Protein AF-A0A2W5ZQW6-F1 (afdb_monomer_lite)

Secondary structure (DSSP, 8-state):
-----------TT---GGGSPPTT--S-TT-SPPPPPPSS-S-STT-S---HHHHHHHHHHHHHH-EEEEEETTEEEEEEHHHHHHHHHHHHHHTT-HHHHHHHHHHHHHHHHHHHHHHHHHHHHHHHHHHHHHHHHHHHHHHT---PPPSS-GGGEEE-TTT--EEESS-SSHHHHHHHHHHHHTHHHHHHHHHHHHHHHHH-TT-HHHHHHHHHHHHHHHHHHHHHHHHHHHHHHHHHHHHHT--

pLDDT: mean 80.7, std 14.3, range [36.09, 97.0]

Foldseek 3Di:
DDDDDDDDDDDPPPHPPVPDDDVPDDPDPVPDPDDDDPPDDCDDPNDHDPDPVNVVVVVVVVQQQDWDWDDDPPDIDTGGPVVVVLVVLVVCVVVPPPVSVVVNVVVVVVVVVVVVVVLVVVLVVLVVVLVVLVVVVLVCLVVVDDDDQDAVHNVQWDADPVPSHTDGNAGNDPVRVVVLVVCVVCVVVLVVVLVVLVVVCVVVVPDPVSVVSNVVSVVSNVVNVVVVVVVVVVVVVSVVVVVVVVD

Sequence (247 aa):
MSDKDNAAGCNYRNPPAQHRFRKGVSGNPKGRPRKQHALVSTKVGGKPGIGFEDRIKTLAIEEAYRLITVREGERTERIPVIQAILRKVAVAAANGNVRAQQNYLNLVTGAEAARRETTMEMLNAAVQYKERWHCVLAERARTGATGPEPVPHPDDVIIDDITGEVRFAGPIMEEQRQAQDWMRANWLDHVQSLNKVNSMLQSDPDNPELLEWKETLTKMLEWLREDSLKRMIRDARLGVKNKSSQN

Structure (mmCIF, N/CA/C/O backbone):
data_AF-A0A2W5ZQW6-F1
#
_entry.id   AF-A0A2W5ZQW6-F1
#
loop_
_atom_site.group_PDB
_atom_site.id
_atom_site.type_symbol
_atom_site.label_atom_id
_atom_site.label_alt_id
_atom_site.label_comp_id
_atom_site.label_asym_id
_atom_site.label_entity_id
_atom_site.label_seq_id
_atom_site.pdbx_PDB_ins_code
_atom_site.Cartn_x
_atom_site.Cartn_y
_atom_site.Cartn_z
_atom_site.occupancy
_atom_site.B_iso_or_equiv
_atom_site.auth_seq_id
_atom_site.auth_comp_id
_atom_site.auth_asym_id
_atom_site.auth_atom_id
_atom_site.pdbx_PDB_model_num
ATOM 1 N N . MET A 1 1 ? -43.607 93.065 39.227 1.00 36.09 1 MET A N 1
ATOM 2 C CA . MET A 1 1 ? -43.411 93.828 37.978 1.00 36.09 1 MET A CA 1
ATOM 3 C C . MET A 1 1 ? -42.759 92.901 36.969 1.00 36.09 1 MET A C 1
ATOM 5 O O . MET A 1 1 ? -41.652 92.465 37.244 1.00 36.09 1 MET A O 1
ATOM 9 N N . SER A 1 2 ? -43.509 92.578 35.905 1.00 37.34 2 SER A N 1
ATOM 10 C CA . SER A 1 2 ? -43.100 92.094 34.565 1.00 37.34 2 SER A CA 1
ATOM 11 C C . SER A 1 2 ? -42.032 90.987 34.478 1.00 37.34 2 SER A C 1
ATOM 13 O O . SER A 1 2 ? -40.870 91.218 34.786 1.00 37.34 2 SER A O 1
ATOM 15 N N . ASP A 1 3 ? -42.393 89.754 34.120 1.00 39.62 3 ASP A N 1
ATOM 16 C CA . ASP A 1 3 ? -42.625 89.276 32.736 1.00 39.62 3 ASP A CA 1
ATOM 17 C C . ASP A 1 3 ? -41.361 89.279 31.851 1.00 39.62 3 ASP A C 1
ATOM 19 O O . ASP A 1 3 ? -40.960 90.327 31.346 1.00 39.62 3 ASP A O 1
ATOM 23 N N . LYS A 1 4 ? -40.786 88.087 31.610 1.00 42.50 4 LYS A N 1
ATOM 24 C CA . LYS A 1 4 ? -40.759 87.382 30.301 1.00 42.50 4 LYS A CA 1
ATOM 25 C C . LYS A 1 4 ? -39.619 86.361 30.209 1.00 42.50 4 LYS A C 1
ATOM 27 O O . LYS A 1 4 ? -38.445 86.707 30.147 1.00 42.50 4 LYS A O 1
ATOM 32 N N . ASP A 1 5 ? -40.018 85.095 30.169 1.00 42.00 5 ASP A N 1
ATOM 33 C CA . ASP A 1 5 ? -39.775 84.158 29.070 1.00 42.00 5 ASP A CA 1
ATOM 34 C C . ASP A 1 5 ? -38.468 84.285 28.269 1.00 42.00 5 ASP A C 1
ATOM 36 O O . ASP A 1 5 ? -38.285 85.210 27.479 1.00 42.00 5 ASP A O 1
ATOM 40 N N . ASN A 1 6 ? -37.679 83.207 28.272 1.00 40.59 6 ASN A N 1
ATOM 41 C CA . ASN A 1 6 ? -37.625 82.417 27.041 1.00 40.59 6 ASN A CA 1
ATOM 42 C C . ASN A 1 6 ? -37.181 80.972 27.299 1.00 40.59 6 ASN A C 1
ATOM 44 O O . ASN A 1 6 ? -36.004 80.669 27.503 1.00 40.59 6 ASN A O 1
ATOM 48 N N . ALA A 1 7 ? -38.159 80.071 27.252 1.00 50.84 7 ALA A N 1
ATOM 49 C CA . ALA A 1 7 ? -37.942 78.655 27.030 1.00 50.84 7 ALA A CA 1
ATOM 50 C C . ALA A 1 7 ? -37.564 78.444 25.555 1.00 50.84 7 ALA A C 1
ATOM 52 O O . ALA A 1 7 ? -38.349 78.744 24.660 1.00 50.84 7 ALA A O 1
ATOM 53 N N . ALA A 1 8 ? -36.379 77.892 25.298 1.00 50.91 8 ALA A N 1
ATOM 54 C CA . ALA A 1 8 ? -36.004 77.384 23.983 1.00 50.91 8 ALA A CA 1
ATOM 55 C C . ALA A 1 8 ? -35.731 75.881 24.100 1.00 50.91 8 ALA A C 1
ATOM 57 O O . ALA A 1 8 ? -34.839 75.445 24.829 1.00 50.91 8 ALA A O 1
ATOM 58 N N . GLY A 1 9 ? -36.566 75.103 23.411 1.00 50.44 9 GLY A N 1
ATOM 59 C CA . GLY A 1 9 ? -36.648 73.651 23.492 1.00 50.44 9 GLY A CA 1
ATOM 60 C C . GLY A 1 9 ? -35.366 72.911 23.114 1.00 50.44 9 GLY A C 1
ATOM 61 O O . GLY A 1 9 ? -34.536 73.364 22.323 1.00 50.44 9 GLY A O 1
ATOM 62 N N . CYS A 1 10 ? -35.234 71.712 23.674 1.00 51.78 10 CYS A N 1
ATOM 63 C CA . CYS A 1 10 ? -34.238 70.727 23.287 1.00 51.78 10 CYS A CA 1
ATOM 64 C C . CYS A 1 10 ? -34.494 70.260 21.844 1.00 51.78 10 CYS A C 1
ATOM 66 O O . CYS A 1 10 ? -35.276 69.353 21.579 1.00 51.78 10 CYS A O 1
ATOM 68 N N . ASN A 1 11 ? -33.828 70.900 20.884 1.00 56.75 11 ASN A N 1
ATOM 69 C CA . ASN A 1 11 ? -33.890 70.493 19.486 1.00 56.75 11 ASN A CA 1
ATOM 70 C C . ASN A 1 11 ? -33.201 69.126 19.310 1.00 56.75 11 ASN A C 1
ATOM 72 O O . ASN A 1 11 ? -32.067 68.919 19.759 1.00 56.75 11 ASN A O 1
ATOM 76 N N . TYR A 1 12 ? -33.882 68.186 18.655 1.00 60.00 12 TYR A N 1
ATOM 77 C CA . TYR A 1 12 ? -33.351 66.860 18.331 1.00 60.00 12 TYR A CA 1
ATOM 78 C C . TYR A 1 12 ? -31.986 66.995 17.623 1.00 60.00 12 TYR A C 1
ATOM 80 O O . TYR A 1 12 ? -31.829 67.823 16.729 1.00 60.00 12 TYR A O 1
ATOM 88 N N . ARG A 1 13 ? -30.985 66.203 18.044 1.00 59.16 13 ARG A N 1
ATOM 89 C CA . ARG A 1 13 ? -29.561 66.270 17.621 1.00 59.16 13 ARG A CA 1
ATOM 90 C C . ARG A 1 13 ? -28.740 67.479 18.098 1.00 59.16 13 ARG A C 1
ATOM 92 O O . ARG A 1 13 ? -27.576 67.580 17.719 1.00 59.16 13 ARG A O 1
ATOM 99 N N . ASN A 1 14 ? -29.263 68.338 18.973 1.00 74.25 14 ASN A N 1
ATOM 100 C CA . ASN A 1 14 ? -28.507 69.465 19.529 1.00 74.25 14 ASN A CA 1
ATOM 101 C C . ASN A 1 14 ? -28.510 69.433 21.074 1.00 74.25 14 ASN A C 1
ATOM 103 O O . ASN A 1 14 ? -29.142 70.281 21.703 1.00 74.25 14 ASN A O 1
ATOM 107 N N . PRO A 1 15 ? -27.829 68.457 21.716 1.00 76.50 15 PRO A N 1
ATOM 108 C CA . PRO A 1 15 ? -27.864 68.307 23.173 1.00 76.50 15 PRO A CA 1
ATOM 109 C C . PRO A 1 15 ? -27.329 69.565 23.880 1.00 76.50 15 PRO A C 1
ATOM 111 O O . PRO A 1 15 ? -26.466 70.248 23.314 1.00 76.50 15 PRO A O 1
ATOM 114 N N . PRO A 1 16 ? -27.786 69.889 25.104 1.00 78.62 16 PRO A N 1
ATOM 115 C CA . PRO A 1 16 ? -27.292 71.042 25.854 1.00 78.62 16 PRO A CA 1
ATOM 116 C C . PRO A 1 16 ? -25.768 71.004 25.981 1.00 78.62 16 PRO A C 1
ATOM 118 O O . PRO A 1 16 ? -25.187 69.934 26.170 1.00 78.62 16 PRO A O 1
ATOM 121 N N . ALA A 1 17 ? -25.110 72.163 25.887 1.00 72.94 17 ALA A N 1
ATOM 122 C CA . ALA A 1 17 ? -23.645 72.249 25.898 1.00 72.94 17 ALA A CA 1
ATOM 123 C C . ALA A 1 17 ? -23.014 71.577 27.134 1.00 72.94 17 ALA A C 1
ATOM 125 O O . ALA A 1 17 ? -21.943 70.986 27.026 1.00 72.94 17 ALA A O 1
ATOM 126 N N . GLN A 1 18 ? -23.722 71.594 28.268 1.00 76.88 18 GLN A N 1
ATOM 127 C CA . GLN A 1 18 ? -23.311 70.975 29.532 1.00 76.88 18 GLN A CA 1
ATOM 128 C C . GLN A 1 18 ? -23.157 69.444 29.450 1.00 76.88 18 GLN A C 1
ATOM 130 O O . GLN A 1 18 ? -22.380 68.870 30.206 1.00 76.88 18 GLN A O 1
ATOM 135 N N . HIS A 1 19 ? -23.850 68.783 28.516 1.00 74.19 19 HIS A N 1
ATOM 136 C CA . HIS A 1 19 ? -23.832 67.323 28.351 1.00 74.19 19 HIS A CA 1
ATOM 137 C C . HIS A 1 19 ? -23.066 66.858 27.104 1.00 74.19 19 HIS A C 1
ATOM 139 O O . HIS A 1 19 ? -23.031 65.665 26.805 1.00 74.19 19 HIS A O 1
ATOM 145 N N . ARG A 1 20 ? -22.447 67.778 26.352 1.00 79.19 20 ARG A N 1
ATOM 146 C CA . ARG A 1 20 ? -21.605 67.420 25.203 1.00 79.19 20 ARG A CA 1
ATOM 147 C C . ARG A 1 20 ? -20.235 66.966 25.685 1.00 79.19 20 ARG A C 1
ATOM 149 O O . ARG A 1 20 ? -19.581 67.656 26.463 1.00 79.19 20 ARG A O 1
ATOM 156 N N . PHE A 1 21 ? -19.756 65.842 25.161 1.00 81.94 21 PHE A N 1
ATOM 157 C CA . PHE A 1 21 ? -18.365 65.447 25.360 1.00 81.94 21 PHE A CA 1
ATOM 158 C C . PHE A 1 21 ? -17.426 66.469 24.712 1.00 81.94 21 PHE A C 1
ATOM 160 O O . PHE A 1 21 ? -17.670 66.942 23.597 1.00 81.94 21 PHE A O 1
ATOM 167 N N . ARG A 1 22 ? -16.336 66.812 25.405 1.00 79.38 22 ARG A N 1
ATOM 168 C CA . ARG A 1 22 ? -15.297 67.681 24.843 1.00 79.38 22 ARG A CA 1
ATOM 169 C C . ARG A 1 22 ? -14.604 66.950 23.694 1.00 79.38 22 ARG A C 1
ATOM 171 O O . ARG A 1 22 ? -14.285 65.767 23.806 1.00 79.38 22 ARG A O 1
ATOM 178 N N . LYS A 1 23 ? -14.349 67.652 22.587 1.00 75.44 23 LYS A N 1
ATOM 179 C CA . LYS A 1 23 ? -13.620 67.090 21.441 1.00 75.44 23 LYS A CA 1
ATOM 180 C C . LYS A 1 23 ? -12.256 66.571 21.920 1.00 75.44 23 LYS A C 1
ATOM 182 O O . LYS A 1 23 ? -11.506 67.313 22.541 1.00 75.44 23 LYS A O 1
ATOM 187 N N . GLY A 1 24 ? -11.969 65.295 21.659 1.00 77.75 24 GLY A N 1
ATOM 188 C CA . GLY A 1 24 ? -10.743 64.617 22.105 1.00 77.75 24 GLY A CA 1
ATOM 189 C C . GLY A 1 24 ? -10.849 63.879 23.445 1.00 77.75 24 GLY A C 1
ATOM 190 O O . GLY A 1 24 ? -9.945 63.122 23.780 1.00 77.75 24 GLY A O 1
ATOM 191 N N . VAL A 1 25 ? -11.954 64.026 24.183 1.00 77.19 25 VAL A N 1
ATOM 192 C CA . VAL A 1 25 ? -12.183 63.325 25.454 1.00 77.19 25 VAL A CA 1
ATOM 193 C C . VAL A 1 25 ? -13.358 62.370 25.288 1.00 77.19 25 VAL A C 1
ATOM 195 O O . VAL A 1 25 ? -14.511 62.788 25.188 1.00 77.19 25 VAL A O 1
ATOM 198 N N . SER A 1 26 ? -13.072 61.068 25.241 1.00 76.38 26 SER A N 1
ATOM 199 C CA . SER A 1 26 ? -14.133 60.058 25.248 1.00 76.38 26 SER A CA 1
ATOM 200 C C . SER A 1 26 ? -14.740 59.947 26.650 1.00 76.38 26 SER A C 1
ATOM 202 O O . SER A 1 26 ? -14.017 60.005 27.643 1.00 76.38 26 SER A O 1
ATOM 204 N N . GLY A 1 27 ? -16.056 59.738 26.742 1.00 78.81 27 GLY A N 1
ATOM 205 C CA . GLY A 1 27 ? -16.741 59.515 28.024 1.00 78.81 27 GLY A CA 1
ATOM 206 C C . GLY A 1 27 ? -16.336 58.221 28.743 1.00 78.81 27 GLY A C 1
ATOM 207 O O . GLY A 1 27 ? -16.722 58.013 29.887 1.00 78.81 27 GLY A O 1
ATOM 208 N N . ASN A 1 28 ? -15.550 57.357 28.095 1.00 82.75 28 ASN A N 1
ATOM 209 C CA . ASN A 1 28 ? -14.990 56.153 28.692 1.00 82.75 28 ASN A CA 1
ATOM 210 C C . ASN A 1 28 ? -13.452 56.253 28.723 1.00 82.75 28 ASN A C 1
ATOM 212 O O . ASN A 1 28 ? -12.793 55.781 27.793 1.00 82.75 28 ASN A O 1
ATOM 216 N N . PRO A 1 29 ? -12.859 56.833 29.782 1.00 74.69 29 PRO A N 1
ATOM 217 C CA . PRO A 1 29 ? -11.412 57.036 29.869 1.00 74.69 29 PRO A CA 1
ATOM 218 C C . PRO A 1 29 ? -10.602 55.731 29.847 1.00 74.69 29 PRO A C 1
ATOM 220 O O . PRO A 1 29 ? -9.432 55.750 29.485 1.00 74.69 29 PRO A O 1
ATOM 223 N N . LYS A 1 30 ? -11.213 54.586 30.184 1.00 78.44 30 LYS A N 1
ATOM 224 C CA . LYS A 1 30 ? -10.565 53.263 30.116 1.00 78.44 30 LYS A CA 1
ATOM 225 C C . LYS A 1 30 ? -10.663 52.608 28.733 1.00 78.44 30 LYS A C 1
ATOM 227 O O . LYS A 1 30 ? -10.075 51.552 28.514 1.00 78.44 30 LYS A O 1
ATOM 232 N N . GLY A 1 31 ? -11.385 53.227 27.799 1.00 81.81 31 GLY A N 1
ATOM 233 C CA . GLY A 1 31 ? -11.636 52.685 26.472 1.00 81.81 31 GLY A CA 1
ATOM 234 C C . GLY A 1 31 ? -12.500 51.422 26.488 1.00 81.81 31 GLY A C 1
ATOM 235 O O . GLY A 1 31 ? -12.918 50.904 27.527 1.00 81.81 31 GLY A O 1
ATOM 236 N N . ARG A 1 32 ? -12.804 50.913 25.293 1.00 81.75 32 ARG A N 1
ATOM 237 C CA . ARG A 1 32 ? -13.430 49.596 25.149 1.00 81.75 32 ARG A CA 1
ATOM 238 C C . ARG A 1 32 ? -12.430 48.531 25.630 1.00 81.75 32 ARG A C 1
ATOM 240 O O . ARG A 1 32 ? -11.289 48.565 25.164 1.00 81.75 32 ARG A O 1
ATOM 247 N N . PRO A 1 33 ? -12.821 47.578 26.497 1.00 80.88 33 PRO A N 1
ATOM 248 C CA . PRO A 1 33 ? -11.925 46.502 26.904 1.00 80.88 33 PRO A CA 1
ATOM 249 C C . PRO A 1 33 ? -11.401 45.750 25.675 1.00 80.88 33 PRO A C 1
ATOM 251 O O . PRO A 1 33 ? -12.142 45.498 24.718 1.00 80.88 33 PRO A O 1
ATOM 254 N N . ARG A 1 34 ? -10.104 45.418 25.691 1.00 73.69 34 ARG A N 1
ATOM 255 C CA . ARG A 1 34 ? -9.464 44.645 24.620 1.00 73.69 34 ARG A CA 1
ATOM 256 C C . ARG A 1 34 ? -10.194 43.312 24.450 1.00 73.69 34 ARG A C 1
ATOM 258 O O . ARG A 1 34 ? -10.462 42.620 25.429 1.00 73.69 34 ARG A O 1
ATOM 265 N N . LYS A 1 35 ? -10.503 42.949 23.200 1.00 68.56 35 LYS A N 1
ATOM 266 C CA . LYS A 1 35 ? -11.053 41.629 22.869 1.00 68.56 35 LYS A CA 1
ATOM 267 C C . LYS A 1 35 ? -10.048 40.574 23.338 1.00 68.56 35 LYS A C 1
ATOM 269 O O . LYS A 1 35 ? -8.875 40.669 22.986 1.00 68.56 35 LYS A O 1
ATOM 274 N N . GLN A 1 36 ? -10.493 39.606 24.138 1.00 62.28 36 GLN A N 1
ATOM 275 C CA . GLN A 1 36 ? -9.641 38.490 24.539 1.00 62.28 36 GLN A CA 1
ATOM 276 C C . GLN A 1 36 ? -9.156 37.775 23.274 1.00 62.28 36 GLN A C 1
ATOM 278 O O . GLN A 1 36 ? -9.951 37.428 22.396 1.00 62.28 36 GLN A O 1
ATOM 283 N N . HIS A 1 37 ? -7.841 37.619 23.152 1.00 54.75 37 HIS A N 1
ATOM 284 C CA . HIS A 1 37 ? -7.265 36.781 22.111 1.00 54.75 37 HIS A CA 1
ATOM 285 C C . HIS A 1 37 ? -7.669 35.330 22.405 1.00 54.75 37 HIS A C 1
ATOM 287 O O . HIS A 1 37 ? -7.682 34.924 23.566 1.00 54.75 37 HIS A O 1
ATOM 293 N N . ALA A 1 38 ? -8.051 34.565 21.378 1.00 59.97 38 ALA A N 1
ATOM 294 C CA . ALA A 1 38 ? -8.380 33.155 21.560 1.00 59.97 38 ALA A CA 1
ATOM 295 C C . ALA A 1 38 ? -7.184 32.427 22.199 1.00 59.97 38 ALA A C 1
ATOM 297 O O . ALA A 1 38 ? -6.053 32.612 21.752 1.00 59.97 38 ALA A O 1
ATOM 298 N N . LEU A 1 39 ? -7.444 31.603 23.220 1.00 57.03 39 LEU A N 1
ATOM 299 C CA . LEU A 1 39 ? -6.425 30.832 23.955 1.00 57.03 39 LEU A CA 1
ATOM 300 C C . LEU A 1 39 ? -5.604 29.900 23.047 1.00 57.03 39 LEU A C 1
ATOM 302 O O . LEU A 1 39 ? -4.498 29.507 23.399 1.00 57.03 39 LEU A O 1
ATOM 306 N N . VAL A 1 40 ? -6.131 29.576 21.864 1.00 56.09 40 VAL A N 1
ATOM 307 C CA . VAL A 1 40 ? -5.462 28.767 20.846 1.00 56.09 40 VAL A CA 1
ATOM 308 C C . VAL A 1 40 ? -5.170 29.646 19.634 1.00 56.09 40 VAL A C 1
ATOM 310 O O . VAL A 1 40 ? -6.094 30.154 18.989 1.00 56.09 40 VAL A O 1
ATOM 313 N N . SER A 1 41 ? -3.885 29.798 19.302 1.00 55.78 41 SER A N 1
ATOM 314 C CA . SER A 1 41 ? -3.444 30.473 18.078 1.00 55.78 41 SER A CA 1
ATOM 315 C C . SER A 1 41 ? -4.177 29.889 16.864 1.00 55.78 41 SER A C 1
ATOM 317 O O . SER A 1 41 ? -4.114 28.692 16.586 1.00 55.78 41 SER A O 1
ATOM 319 N N . THR A 1 42 ? -4.879 30.737 16.111 1.00 53.81 42 THR A N 1
ATOM 320 C CA . THR A 1 42 ? -5.474 30.388 14.805 1.00 53.81 42 THR A CA 1
ATOM 321 C C . THR A 1 42 ? -4.439 30.297 13.688 1.00 53.81 42 THR A C 1
ATOM 323 O O . THR A 1 42 ? -4.797 30.062 12.538 1.00 53.81 42 THR A O 1
ATOM 326 N N . LYS A 1 43 ? -3.160 30.499 14.014 1.00 51.78 43 LYS A N 1
ATOM 327 C CA . LYS A 1 43 ? -2.039 30.428 13.087 1.00 51.78 43 LYS A CA 1
ATOM 328 C C . LYS A 1 43 ? -1.113 29.301 13.530 1.00 51.78 43 LYS A C 1
ATOM 330 O O . LYS A 1 43 ? -0.445 29.420 14.555 1.00 51.78 43 LYS A O 1
ATOM 335 N N . VAL A 1 44 ? -1.061 28.238 12.736 1.00 53.50 44 VAL A N 1
ATOM 336 C CA . VAL A 1 44 ? 0.011 27.238 12.765 1.00 53.50 44 VAL A CA 1
ATOM 337 C C . VAL A 1 44 ? 0.827 27.473 11.493 1.00 53.50 44 VAL A C 1
ATOM 339 O O . VAL A 1 44 ? 0.279 27.423 10.395 1.00 53.50 44 VAL A O 1
ATOM 342 N N . GLY A 1 45 ? 2.104 27.840 11.626 1.00 56.19 45 GLY A N 1
ATOM 343 C CA . GLY A 1 45 ? 3.017 27.968 10.478 1.00 56.19 45 GLY A CA 1
ATOM 344 C C . GLY A 1 45 ? 2.722 29.099 9.478 1.00 56.19 45 GLY A C 1
ATOM 345 O O . GLY A 1 45 ? 3.019 28.954 8.298 1.00 56.19 45 GLY A O 1
ATOM 346 N N . GLY A 1 46 ? 2.118 30.218 9.900 1.00 54.41 46 GLY A N 1
ATOM 347 C CA . GLY A 1 46 ? 1.982 31.420 9.054 1.00 54.41 46 GLY A CA 1
ATOM 348 C C . GLY A 1 46 ? 0.960 31.341 7.908 1.00 54.41 46 GLY A C 1
ATOM 349 O O . GLY A 1 46 ? 0.720 32.354 7.254 1.00 54.41 46 GLY A O 1
ATOM 350 N N . LYS A 1 47 ? 0.299 30.197 7.698 1.00 54.03 47 LYS A N 1
ATOM 351 C CA . LYS A 1 47 ? -0.790 30.041 6.722 1.00 54.03 47 LYS A CA 1
ATOM 352 C C . LYS A 1 47 ? -2.137 30.396 7.375 1.00 54.03 47 LYS A C 1
ATOM 354 O O . LYS A 1 47 ? -2.456 29.842 8.431 1.00 54.03 47 LYS A O 1
ATOM 359 N N . PRO A 1 48 ? -2.939 31.320 6.816 1.00 53.91 48 PRO A N 1
ATOM 360 C CA . PRO A 1 48 ? -4.306 31.510 7.279 1.00 53.91 48 PRO A CA 1
ATOM 361 C C . PRO A 1 48 ? -5.160 30.311 6.842 1.00 53.91 48 PRO A C 1
ATOM 363 O O . PRO A 1 48 ? -5.211 29.998 5.659 1.00 53.91 48 PRO A O 1
ATOM 366 N N . GLY A 1 49 ? -5.855 29.674 7.790 1.00 54.09 49 GLY A N 1
ATOM 367 C CA . GLY A 1 49 ? -7.052 28.892 7.462 1.00 54.09 49 GLY A CA 1
ATOM 368 C C . GLY A 1 49 ? -6.993 27.375 7.623 1.00 54.09 49 GLY A C 1
ATOM 369 O O . GLY A 1 49 ? -7.674 26.691 6.873 1.00 54.09 49 GLY A O 1
ATOM 370 N N . ILE A 1 50 ? -6.281 26.824 8.611 1.00 56.62 50 ILE A N 1
ATOM 371 C CA . ILE A 1 50 ? -6.673 25.488 9.090 1.00 56.62 50 ILE A CA 1
ATOM 372 C C . ILE A 1 50 ? -7.921 25.701 9.954 1.00 56.62 50 ILE A C 1
ATOM 374 O O . ILE A 1 50 ? -7.852 26.368 10.996 1.00 56.62 50 ILE A O 1
ATOM 378 N N . GLY A 1 51 ? -9.076 25.215 9.487 1.00 72.62 51 GLY A N 1
ATOM 379 C CA . GLY A 1 51 ? -10.337 25.296 10.223 1.00 72.62 51 GLY A CA 1
ATOM 380 C C . GLY A 1 51 ? -10.183 24.755 11.650 1.00 72.62 51 GLY A C 1
ATOM 381 O O . GLY A 1 51 ? -9.268 23.990 11.955 1.00 72.62 51 GLY A O 1
ATOM 382 N N . PHE A 1 52 ? -11.055 25.168 12.575 1.00 74.88 52 PHE A N 1
ATOM 383 C CA . PHE A 1 52 ? -11.069 24.573 13.921 1.00 74.88 52 PHE A CA 1
ATOM 384 C C . PHE A 1 52 ? -11.204 23.044 13.857 1.00 74.88 52 PHE A C 1
ATOM 386 O O . PHE A 1 52 ? -10.492 22.344 14.570 1.00 74.88 52 PHE A O 1
ATOM 393 N N . GLU A 1 53 ? -12.029 22.549 12.933 1.00 78.00 53 GLU A N 1
ATOM 394 C CA . GLU A 1 53 ? -12.206 21.121 12.674 1.00 78.00 53 GLU A CA 1
ATOM 395 C C . GLU A 1 53 ? -10.912 20.432 12.250 1.00 78.00 53 GLU A C 1
ATOM 397 O O . GLU A 1 53 ? -10.556 19.415 12.831 1.00 78.00 53 GLU A O 1
ATOM 402 N N . ASP A 1 54 ? -10.174 20.990 11.293 1.00 81.12 54 ASP A N 1
ATOM 403 C CA . ASP A 1 54 ? -8.944 20.364 10.804 1.00 81.12 54 ASP A CA 1
ATOM 404 C C . ASP A 1 54 ? -7.853 20.337 11.877 1.00 81.12 54 ASP A C 1
ATOM 406 O O . ASP A 1 54 ? -7.145 19.344 11.995 1.00 81.12 54 ASP A O 1
ATOM 410 N N . ARG A 1 55 ? -7.776 21.356 12.747 1.00 77.12 55 ARG A N 1
ATOM 411 C CA . ARG A 1 55 ? -6.869 21.328 13.910 1.00 77.12 55 ARG A CA 1
ATOM 412 C C . ARG A 1 55 ? -7.236 20.231 14.903 1.00 77.12 55 ARG A C 1
ATOM 414 O O . ARG A 1 55 ? -6.341 19.567 15.420 1.00 77.12 55 ARG A O 1
ATOM 421 N N . ILE A 1 56 ? -8.529 20.036 15.166 1.00 84.88 56 ILE A N 1
ATOM 422 C CA . ILE A 1 56 ? -8.986 18.930 16.015 1.00 84.88 56 ILE A CA 1
ATOM 423 C C . ILE A 1 56 ? -8.668 17.592 15.353 1.00 84.88 56 ILE A C 1
ATOM 425 O O . ILE A 1 56 ? -8.183 16.700 16.036 1.00 84.88 56 ILE A O 1
ATOM 429 N N . LYS A 1 57 ? -8.901 17.449 14.043 1.00 86.31 57 LYS A N 1
ATOM 430 C CA . LYS A 1 57 ? -8.582 16.221 13.304 1.00 86.31 57 LYS A CA 1
ATOM 431 C C . LYS A 1 57 ? -7.090 15.906 13.385 1.00 86.31 57 LYS A C 1
ATOM 433 O O . LYS A 1 57 ? -6.747 14.781 13.723 1.00 86.31 57 LYS A O 1
ATOM 438 N N . THR A 1 58 ? -6.213 16.887 13.156 1.00 87.19 58 THR A N 1
ATOM 439 C CA . THR A 1 58 ? -4.759 16.700 13.283 1.00 87.19 58 THR A CA 1
ATOM 440 C C . THR A 1 58 ? -4.375 16.272 14.696 1.00 87.19 58 THR A C 1
ATOM 442 O O . THR A 1 58 ? -3.705 15.258 14.853 1.00 87.19 58 THR A O 1
ATOM 445 N N . LEU A 1 59 ? -4.856 16.977 15.726 1.00 88.81 59 LEU A N 1
ATOM 446 C CA . LEU A 1 59 ? -4.564 16.627 17.118 1.00 88.81 59 LEU A CA 1
ATOM 447 C C . LEU A 1 59 ? -5.096 15.232 17.484 1.00 88.81 59 LEU A C 1
ATOM 449 O O . LEU A 1 59 ? -4.431 14.477 18.186 1.00 88.81 59 LEU A O 1
ATOM 453 N N . ALA A 1 60 ? -6.284 14.870 16.998 1.00 88.94 60 ALA A N 1
ATOM 454 C CA . ALA A 1 60 ? -6.865 13.550 17.212 1.00 88.94 60 ALA A CA 1
ATOM 455 C C . ALA A 1 60 ? -6.034 12.445 16.542 1.00 88.94 60 ALA A C 1
ATOM 457 O O . ALA A 1 60 ? -5.855 11.386 17.137 1.00 88.94 60 ALA A O 1
ATOM 458 N N . ILE A 1 61 ? -5.502 12.691 15.339 1.00 91.06 61 ILE A N 1
ATOM 459 C CA . ILE A 1 61 ? -4.593 11.773 14.638 1.00 91.06 61 ILE A CA 1
ATOM 460 C C . ILE A 1 61 ? -3.281 11.618 15.417 1.00 91.06 61 ILE A C 1
ATOM 462 O O . ILE A 1 61 ? -2.833 10.497 15.650 1.00 91.06 61 ILE A O 1
ATOM 466 N N . GLU A 1 62 ? -2.679 12.723 15.859 1.00 89.69 62 GLU A N 1
ATOM 467 C CA . GLU A 1 62 ? -1.448 12.703 16.657 1.00 89.69 62 GLU A CA 1
ATOM 468 C C . GLU A 1 62 ? -1.634 11.913 17.959 1.00 89.69 62 GLU A C 1
ATOM 470 O O . GLU A 1 62 ? -0.826 11.039 18.282 1.00 89.69 62 GLU A O 1
ATOM 475 N N . GLU A 1 63 ? -2.735 12.157 18.673 1.00 93.88 63 GLU A N 1
ATOM 476 C CA . GLU A 1 63 ? -3.041 11.444 19.913 1.00 93.88 63 GLU A CA 1
ATOM 477 C C . GLU A 1 63 ? -3.338 9.961 19.658 1.00 93.88 63 GLU A C 1
ATOM 479 O O . GLU A 1 63 ? -2.892 9.104 20.420 1.00 93.88 63 GLU A O 1
ATOM 484 N N . ALA A 1 64 ? -4.031 9.632 18.564 1.00 92.56 64 ALA A N 1
ATOM 485 C CA . ALA A 1 64 ? -4.312 8.254 18.169 1.00 92.56 64 ALA A CA 1
ATOM 486 C C . ALA A 1 64 ? -3.027 7.434 17.956 1.00 92.56 64 ALA A C 1
ATOM 488 O O . ALA A 1 64 ? -2.969 6.271 18.373 1.00 92.56 64 ALA A O 1
ATOM 489 N N . TYR A 1 65 ? -1.993 8.031 17.352 1.00 94.81 65 TYR A N 1
ATOM 490 C CA . TYR A 1 65 ? -0.711 7.371 17.081 1.00 94.81 65 TYR A CA 1
ATOM 491 C C . TYR A 1 65 ? 0.308 7.459 18.226 1.00 94.81 65 TYR A C 1
ATOM 493 O O . TYR A 1 65 ? 1.344 6.790 18.175 1.00 94.81 65 TYR A O 1
ATOM 501 N N . ARG A 1 66 ? 0.027 8.223 19.288 1.00 94.25 66 ARG A N 1
ATOM 502 C CA . ARG A 1 66 ? 0.900 8.310 20.463 1.00 94.25 66 ARG A CA 1
ATOM 503 C C . ARG A 1 66 ? 1.071 6.936 21.112 1.00 94.25 66 ARG A C 1
ATOM 505 O O . ARG A 1 66 ? 0.102 6.228 21.372 1.00 94.25 66 ARG A O 1
ATOM 512 N N . LEU A 1 67 ? 2.313 6.569 21.424 1.00 94.31 67 LEU A N 1
ATOM 513 C CA . LEU A 1 67 ? 2.613 5.305 22.095 1.00 94.31 67 LEU A CA 1
ATOM 514 C C . LEU A 1 67 ? 2.305 5.390 23.594 1.00 94.31 67 LEU A C 1
ATOM 516 O O . LEU A 1 67 ? 2.795 6.281 24.293 1.00 94.31 67 LEU A O 1
ATOM 520 N N . ILE A 1 68 ? 1.558 4.413 24.095 1.00 92.38 68 ILE A N 1
ATOM 521 C CA . ILE A 1 68 ? 1.309 4.180 25.517 1.00 92.38 68 ILE A CA 1
ATOM 522 C C . ILE A 1 68 ? 1.778 2.788 25.917 1.00 92.38 68 ILE A C 1
ATOM 524 O O . ILE A 1 68 ? 1.812 1.864 25.108 1.00 92.38 68 ILE A O 1
ATOM 528 N N . THR A 1 69 ? 2.135 2.636 27.186 1.00 94.00 69 THR A N 1
ATOM 529 C CA . THR A 1 69 ? 2.439 1.330 27.768 1.00 94.00 69 THR A CA 1
ATOM 530 C C . THR A 1 69 ? 1.140 0.713 28.271 1.00 94.00 69 THR A C 1
ATOM 532 O O . THR A 1 69 ? 0.499 1.273 29.160 1.00 94.00 69 THR A O 1
ATOM 535 N N . VAL A 1 70 ? 0.742 -0.423 27.702 1.00 90.88 70 VAL A N 1
ATOM 536 C CA . VAL A 1 70 ? -0.467 -1.159 28.095 1.00 90.88 70 VAL A CA 1
ATOM 537 C C . VAL A 1 70 ? -0.057 -2.525 28.624 1.00 90.88 70 VAL A C 1
ATOM 539 O O . VAL A 1 70 ? 0.754 -3.221 28.014 1.00 90.88 70 VAL A O 1
ATOM 542 N N . ARG A 1 71 ? -0.621 -2.908 29.773 1.00 89.25 71 ARG A N 1
ATOM 543 C CA . ARG A 1 71 ? -0.456 -4.242 30.352 1.00 89.25 71 ARG A CA 1
ATOM 544 C C . ARG A 1 71 ? -1.680 -5.096 30.033 1.00 89.25 71 ARG A C 1
ATOM 546 O O . ARG A 1 71 ? -2.800 -4.732 30.396 1.00 89.25 71 ARG A O 1
ATOM 553 N N . GLU A 1 72 ? -1.460 -6.231 29.381 1.00 81.62 72 GLU A N 1
ATOM 554 C CA . GLU A 1 72 ? -2.468 -7.255 29.096 1.00 81.62 72 GLU A CA 1
ATOM 555 C C . GLU A 1 72 ? -2.003 -8.576 29.722 1.00 81.62 72 GLU A C 1
ATOM 557 O O . GLU A 1 72 ? -1.110 -9.257 29.218 1.00 81.62 72 GLU A O 1
ATOM 562 N N . GLY A 1 73 ? -2.578 -8.907 30.884 1.00 84.25 73 GLY A N 1
ATOM 563 C CA . GLY A 1 73 ? -2.148 -10.045 31.698 1.00 84.25 73 GLY A CA 1
ATOM 564 C C . GLY A 1 73 ? -0.698 -9.894 32.167 1.00 84.25 73 GLY A C 1
ATOM 565 O O . GLY A 1 73 ? -0.348 -8.925 32.851 1.00 84.25 73 GLY A O 1
ATOM 566 N N . GLU A 1 74 ? 0.145 -10.846 31.767 1.00 83.88 74 GLU A N 1
ATOM 567 C CA . GLU A 1 74 ? 1.576 -10.873 32.097 1.00 83.88 74 GLU A CA 1
ATOM 568 C C . GLU A 1 74 ? 2.454 -10.091 31.110 1.00 83.88 74 GLU A C 1
ATOM 570 O O . GLU A 1 74 ? 3.627 -9.844 31.384 1.00 83.88 74 GLU A O 1
ATOM 575 N N . ARG A 1 75 ? 1.913 -9.670 29.959 1.00 86.19 75 ARG A N 1
ATOM 576 C CA . ARG A 1 75 ? 2.682 -8.948 28.939 1.00 86.19 75 ARG A CA 1
ATOM 577 C C . ARG A 1 75 ? 2.452 -7.448 29.048 1.00 86.19 75 ARG A C 1
ATOM 579 O O . ARG A 1 75 ? 1.330 -6.980 29.231 1.00 86.19 75 ARG A O 1
ATOM 586 N N . THR A 1 76 ? 3.538 -6.694 28.923 1.00 90.56 76 THR A N 1
ATOM 587 C CA . THR A 1 76 ? 3.513 -5.232 28.852 1.00 90.56 76 THR A CA 1
ATOM 588 C C . THR A 1 76 ? 4.092 -4.816 27.509 1.00 90.56 76 THR A C 1
ATOM 590 O O . THR A 1 76 ? 5.252 -5.103 27.226 1.00 90.56 76 THR A O 1
ATOM 593 N N . GLU A 1 77 ? 3.288 -4.153 26.681 1.00 91.06 77 GLU A N 1
ATOM 594 C CA . GLU A 1 77 ? 3.672 -3.727 25.333 1.00 91.06 77 GLU A CA 1
ATOM 595 C C . GLU A 1 77 ? 3.496 -2.212 25.182 1.00 91.06 77 GLU A C 1
ATOM 597 O O . GLU A 1 77 ? 2.600 -1.604 25.777 1.00 91.06 77 GLU A O 1
ATOM 602 N N . ARG A 1 78 ? 4.360 -1.588 24.373 1.00 93.19 78 ARG A N 1
ATOM 603 C CA . ARG A 1 78 ? 4.201 -0.190 23.959 1.00 93.19 78 ARG A CA 1
ATOM 604 C C . ARG A 1 78 ? 3.462 -0.153 22.630 1.00 93.19 78 ARG A C 1
ATOM 606 O O . ARG A 1 78 ? 4.033 -0.517 21.608 1.00 93.19 78 ARG A O 1
ATOM 613 N N . ILE A 1 79 ? 2.212 0.295 22.654 1.00 92.44 79 ILE A N 1
ATOM 614 C CA . ILE A 1 79 ? 1.323 0.325 21.487 1.00 92.44 79 ILE A CA 1
ATOM 615 C C . ILE A 1 79 ? 0.686 1.711 21.315 1.00 92.44 79 ILE A C 1
ATOM 617 O O . ILE A 1 79 ? 0.550 2.441 22.300 1.00 92.44 79 ILE A O 1
ATOM 621 N N . PRO A 1 80 ? 0.280 2.102 20.094 1.00 96.44 80 PRO A N 1
ATOM 622 C CA . PRO A 1 80 ? -0.495 3.318 19.873 1.00 96.44 80 PRO A CA 1
ATOM 623 C C . PRO A 1 80 ? -1.819 3.330 20.650 1.00 96.44 80 PRO A C 1
ATOM 625 O O . PRO A 1 80 ? -2.466 2.288 20.802 1.00 96.44 80 PRO A O 1
ATOM 628 N N . VAL A 1 81 ? -2.266 4.513 21.085 1.00 95.06 81 VAL A N 1
ATOM 629 C CA . VAL A 1 81 ? -3.545 4.701 21.798 1.00 95.06 81 VAL A CA 1
ATOM 630 C C . VAL A 1 81 ? -4.716 4.108 21.012 1.00 95.06 81 VAL A C 1
ATOM 632 O O . VAL A 1 81 ? -5.534 3.388 21.586 1.00 95.06 81 VAL A O 1
ATOM 635 N N . ILE A 1 82 ? -4.784 4.340 19.697 1.00 95.06 82 ILE A N 1
ATOM 636 C CA . ILE A 1 82 ? -5.872 3.815 18.859 1.00 95.06 82 ILE A CA 1
ATOM 637 C C . ILE A 1 82 ? -5.919 2.286 18.858 1.00 95.06 82 ILE A C 1
ATOM 639 O O . ILE A 1 82 ? -6.998 1.700 18.939 1.00 95.06 82 ILE A O 1
ATOM 643 N N . GLN A 1 83 ? -4.757 1.627 18.851 1.00 94.12 83 GLN A N 1
ATOM 644 C CA . GLN A 1 83 ? -4.676 0.171 18.910 1.00 94.12 83 GLN A CA 1
ATOM 645 C C . GLN A 1 83 ? -5.189 -0.344 20.260 1.00 94.12 83 GLN A C 1
ATOM 647 O O . GLN A 1 83 ? -5.952 -1.309 20.297 1.00 94.12 83 GLN A O 1
ATOM 652 N N . ALA A 1 84 ? -4.828 0.319 21.361 1.00 94.19 84 ALA A N 1
ATOM 653 C CA . ALA A 1 84 ? -5.314 -0.031 22.693 1.00 94.19 84 ALA A CA 1
ATOM 654 C C . ALA A 1 84 ? -6.840 0.127 22.814 1.00 94.19 84 ALA A C 1
ATOM 656 O O . ALA A 1 84 ? -7.515 -0.760 23.341 1.00 94.19 84 ALA A O 1
ATOM 657 N N . ILE A 1 85 ? -7.398 1.223 22.286 1.00 93.62 85 ILE A N 1
ATOM 658 C CA . ILE A 1 85 ? -8.848 1.462 22.260 1.00 93.62 85 ILE A CA 1
ATOM 659 C C . ILE A 1 85 ? -9.550 0.362 21.460 1.00 93.62 85 ILE A C 1
ATOM 661 O O . ILE A 1 85 ? -10.512 -0.223 21.956 1.00 93.62 85 ILE A O 1
ATOM 665 N N . LEU A 1 86 ? -9.052 0.025 20.266 1.00 93.62 86 LEU A N 1
ATOM 666 C CA . LEU A 1 86 ? -9.635 -1.029 19.431 1.00 93.62 86 LEU A CA 1
ATOM 667 C C . LEU A 1 86 ? -9.608 -2.402 20.114 1.00 93.62 86 LEU A C 1
ATOM 669 O O . LEU A 1 86 ? -10.618 -3.103 20.073 1.00 93.62 86 LEU A O 1
ATOM 673 N N . ARG A 1 87 ? -8.517 -2.769 20.808 1.00 93.00 87 ARG A N 1
ATOM 674 C CA . ARG A 1 87 ? -8.461 -4.010 21.608 1.00 93.00 87 ARG A CA 1
ATOM 675 C C . ARG A 1 87 ? -9.534 -4.017 22.699 1.00 93.00 87 ARG A C 1
ATOM 677 O O . ARG A 1 87 ? -10.251 -5.002 22.855 1.00 93.00 87 ARG A O 1
ATOM 684 N N . LYS A 1 88 ? -9.699 -2.909 23.430 1.00 92.94 88 LYS A N 1
ATOM 685 C CA . LYS A 1 88 ? -10.727 -2.796 24.482 1.00 92.94 88 LYS A CA 1
ATOM 686 C C . LYS A 1 88 ? -12.148 -2.850 23.922 1.00 92.94 88 LYS A C 1
ATOM 688 O O . LYS A 1 88 ? -12.992 -3.520 24.514 1.00 92.94 88 LYS A O 1
ATOM 693 N N . VAL A 1 89 ? -12.407 -2.205 22.783 1.00 94.56 89 VAL A N 1
ATOM 694 C CA . VAL A 1 89 ? -13.696 -2.297 22.075 1.00 94.56 89 VAL A CA 1
ATOM 695 C C . VAL A 1 89 ? -13.967 -3.738 21.645 1.00 94.56 89 VAL A C 1
ATOM 697 O O . VAL A 1 89 ? -15.070 -4.225 21.873 1.00 94.56 89 VAL A O 1
ATOM 700 N N . ALA A 1 90 ? -12.968 -4.442 21.107 1.00 92.94 90 ALA A N 1
ATOM 701 C CA . ALA A 1 90 ? -13.099 -5.842 20.713 1.00 92.94 90 ALA A CA 1
ATOM 702 C C . ALA A 1 90 ? -13.411 -6.757 21.911 1.00 92.94 90 ALA A C 1
ATOM 704 O O . ALA A 1 90 ? -14.328 -7.570 21.830 1.00 92.94 90 ALA A O 1
ATOM 705 N N . VAL A 1 91 ? -12.730 -6.583 23.051 1.00 94.31 91 VAL A N 1
ATOM 706 C CA . VAL A 1 91 ? -13.027 -7.337 24.287 1.00 94.31 91 VAL A CA 1
ATOM 707 C C . VAL A 1 91 ? -14.450 -7.055 24.778 1.00 94.31 91 VAL A C 1
ATOM 709 O O . VAL A 1 91 ? -15.184 -7.980 25.119 1.00 94.31 91 VAL A O 1
ATOM 712 N N . ALA A 1 92 ? -14.881 -5.791 24.783 1.00 94.75 92 ALA A N 1
ATOM 713 C CA . ALA A 1 92 ? -16.245 -5.434 25.171 1.00 94.75 92 ALA A CA 1
ATOM 714 C C . ALA A 1 92 ? -17.298 -6.021 24.213 1.00 94.75 92 ALA A C 1
ATOM 716 O O . ALA A 1 92 ? -18.354 -6.470 24.661 1.00 94.75 92 ALA A O 1
ATOM 717 N N . ALA A 1 93 ? -17.008 -6.041 22.911 1.00 95.75 93 ALA A N 1
ATOM 718 C CA . ALA A 1 93 ? -17.860 -6.647 21.896 1.00 95.75 93 ALA A CA 1
ATOM 719 C C . ALA A 1 93 ? -17.966 -8.171 22.078 1.00 95.75 93 ALA A C 1
ATOM 721 O O . ALA A 1 93 ? -19.070 -8.715 22.039 1.00 95.75 93 ALA A O 1
ATOM 722 N N . ALA A 1 94 ? -16.845 -8.848 22.347 1.00 94.56 94 ALA A N 1
ATOM 723 C CA . ALA A 1 94 ? -16.809 -10.282 22.636 1.00 94.56 94 ALA A CA 1
ATOM 724 C C . ALA A 1 94 ? -17.607 -10.638 23.902 1.00 94.56 94 ALA A C 1
ATOM 726 O O . ALA A 1 94 ? -18.291 -11.655 23.938 1.00 94.56 94 ALA A O 1
ATOM 727 N N . ASN A 1 95 ? -17.601 -9.753 24.903 1.00 95.81 95 ASN A N 1
ATOM 728 C CA . ASN A 1 95 ? -18.369 -9.910 26.140 1.00 95.81 95 ASN A CA 1
ATOM 729 C C . ASN A 1 95 ? -19.870 -9.567 26.001 1.00 95.81 95 ASN A C 1
ATOM 731 O O . ASN A 1 95 ? -20.574 -9.518 27.007 1.00 95.81 95 ASN A O 1
ATOM 735 N N . GLY A 1 96 ? -20.379 -9.308 24.789 1.00 92.88 96 GLY A N 1
ATOM 736 C CA . GLY A 1 96 ? -21.815 -9.127 24.535 1.00 92.88 96 GLY A CA 1
ATOM 737 C C . GLY A 1 96 ? -22.330 -7.685 24.595 1.00 92.88 96 GLY A C 1
ATOM 738 O O . GLY A 1 96 ? -23.541 -7.465 24.582 1.00 92.88 96 GLY A O 1
ATOM 739 N N . ASN A 1 97 ? -21.456 -6.673 24.645 1.00 97.00 97 ASN A N 1
ATOM 740 C CA . ASN A 1 97 ? -21.906 -5.283 24.551 1.00 97.00 97 ASN A CA 1
ATOM 741 C C . ASN A 1 97 ? -22.361 -4.963 23.116 1.00 97.00 97 ASN A C 1
ATOM 743 O O . ASN A 1 97 ? -21.534 -4.743 22.231 1.00 97.00 97 ASN A O 1
ATOM 747 N N . VAL A 1 98 ? -23.677 -4.871 22.909 1.00 96.31 98 VAL A N 1
ATOM 748 C CA . VAL A 1 98 ? -24.307 -4.657 21.591 1.00 96.31 98 VAL A CA 1
ATOM 749 C C . VAL A 1 98 ? -23.785 -3.403 20.876 1.00 96.31 98 VAL A C 1
ATOM 751 O O . VAL A 1 98 ? -23.529 -3.435 19.675 1.00 96.3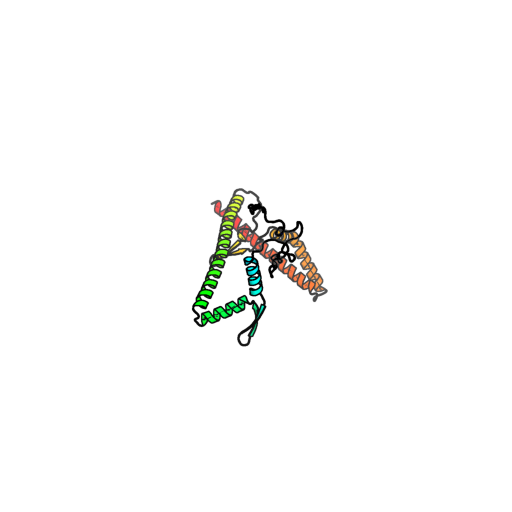1 98 VAL A O 1
ATOM 754 N N . ARG A 1 99 ? -23.559 -2.290 21.594 1.00 96.06 99 ARG A N 1
ATOM 755 C CA . ARG A 1 99 ? -23.025 -1.058 20.978 1.00 96.06 99 ARG A CA 1
ATOM 756 C C . ARG A 1 99 ? -21.578 -1.236 20.525 1.00 96.06 99 ARG A C 1
ATOM 758 O O . ARG A 1 99 ? -21.210 -0.755 19.457 1.00 96.06 99 ARG A O 1
ATOM 765 N N . ALA A 1 100 ? -20.764 -1.925 21.325 1.00 95.19 100 ALA A N 1
ATOM 766 C CA . ALA A 1 100 ? -19.385 -2.234 20.956 1.00 95.19 100 ALA A CA 1
ATOM 767 C C . ALA A 1 100 ? -19.332 -3.189 19.753 1.00 95.19 100 ALA A C 1
ATOM 769 O O . ALA A 1 100 ? -18.542 -2.953 18.844 1.00 95.19 100 ALA A O 1
ATOM 770 N N . GLN A 1 101 ? -20.208 -4.202 19.707 1.00 95.00 101 GLN A N 1
ATOM 771 C CA . GLN A 1 101 ? -20.349 -5.109 18.563 1.00 95.00 101 GLN A CA 1
ATOM 772 C C . GLN A 1 101 ? -20.709 -4.350 17.286 1.00 95.00 101 GLN A C 1
ATOM 774 O O . GLN A 1 101 ? -20.014 -4.496 16.285 1.00 95.00 101 GLN A O 1
ATOM 779 N N . GLN A 1 102 ? -21.726 -3.482 17.331 1.00 96.25 102 GLN A N 1
ATOM 780 C CA . GLN A 1 102 ? -22.130 -2.694 16.166 1.00 96.25 102 GLN A CA 1
ATOM 781 C C . GLN A 1 102 ? -20.998 -1.789 15.669 1.00 96.25 102 GLN A C 1
ATOM 783 O O . GLN A 1 102 ? -20.696 -1.773 14.479 1.00 96.25 102 GLN A O 1
ATOM 788 N N . ASN A 1 103 ? -20.348 -1.052 16.575 1.00 94.50 103 ASN A N 1
ATOM 789 C CA . ASN A 1 103 ? -19.253 -0.153 16.210 1.00 94.50 103 ASN A CA 1
ATOM 790 C C . ASN A 1 103 ? -18.067 -0.917 15.606 1.00 94.50 103 ASN A C 1
ATOM 792 O O . ASN A 1 103 ? -17.485 -0.465 14.623 1.00 94.50 103 ASN A O 1
ATOM 796 N N . TYR A 1 104 ? -17.725 -2.075 16.174 1.00 92.00 104 TYR A N 1
ATOM 797 C CA . TYR A 1 104 ? -16.627 -2.905 15.691 1.00 92.00 104 TYR A CA 1
ATOM 798 C C . TYR A 1 104 ? -16.934 -3.521 14.319 1.00 92.00 104 TYR A C 1
ATOM 800 O O . TYR A 1 104 ? -16.116 -3.416 13.409 1.00 92.00 104 TYR A O 1
ATOM 808 N N . LEU A 1 105 ? -18.130 -4.091 14.133 1.00 94.44 105 LEU A N 1
ATOM 809 C CA . LEU A 1 105 ? -18.560 -4.659 12.851 1.00 94.44 105 LEU A CA 1
ATOM 810 C C . LEU A 1 105 ? -18.639 -3.598 11.750 1.00 94.44 105 LEU A C 1
ATOM 812 O O . LEU A 1 105 ?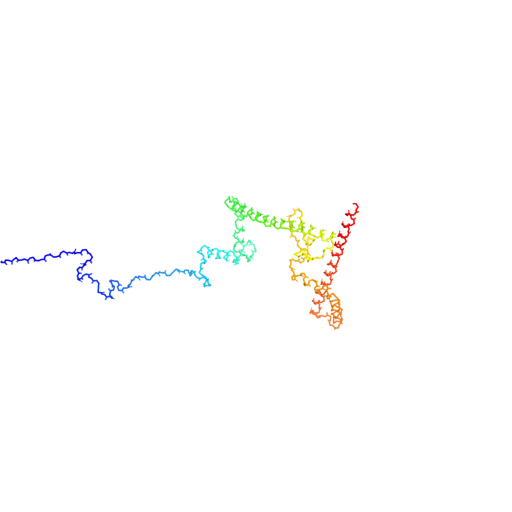 -18.191 -3.851 10.633 1.00 94.44 105 LEU A O 1
ATOM 816 N N . ASN A 1 106 ? -19.143 -2.400 12.063 1.00 96.12 106 ASN A N 1
ATOM 817 C CA . ASN A 1 106 ? -19.160 -1.279 11.123 1.00 96.12 106 ASN A CA 1
ATOM 818 C C . ASN A 1 106 ? -17.741 -0.877 10.699 1.00 96.12 106 ASN A C 1
ATOM 820 O O . ASN A 1 106 ? -17.500 -0.650 9.515 1.00 96.12 106 ASN A O 1
ATOM 824 N N . LEU A 1 107 ? -16.797 -0.817 11.647 1.00 93.62 107 LEU A N 1
ATOM 825 C CA . LEU A 1 107 ? -15.400 -0.497 11.353 1.00 93.62 107 LEU A CA 1
ATOM 826 C C . LEU A 1 107 ? -14.758 -1.551 10.444 1.00 93.62 107 LEU A C 1
ATOM 828 O O . LEU A 1 107 ? -14.130 -1.189 9.454 1.00 93.62 107 LEU A O 1
ATOM 832 N N . VAL A 1 108 ? -14.926 -2.839 10.763 1.00 94.06 108 VAL A N 1
ATOM 833 C CA . VAL A 1 108 ? -14.363 -3.943 9.967 1.00 94.06 108 VAL A CA 1
ATOM 834 C C . VAL A 1 108 ? -14.975 -3.962 8.570 1.00 94.06 108 VAL A C 1
ATOM 836 O O . VAL A 1 108 ? -14.244 -3.979 7.586 1.00 94.06 108 VAL A O 1
ATOM 839 N N . THR A 1 109 ? -16.300 -3.869 8.468 1.00 95.38 109 THR A N 1
ATOM 840 C CA . THR A 1 109 ? -17.003 -3.855 7.176 1.00 95.38 109 THR A CA 1
ATOM 841 C C . THR A 1 109 ? -16.566 -2.667 6.320 1.00 95.38 109 THR A C 1
ATOM 843 O O . THR A 1 109 ? -16.298 -2.834 5.133 1.00 95.38 109 THR A O 1
ATOM 846 N N . GLY A 1 110 ? -16.440 -1.477 6.918 1.00 95.25 110 GLY A N 1
ATOM 847 C CA . GLY A 1 110 ? -15.944 -0.285 6.230 1.00 95.25 110 GLY A CA 1
ATOM 848 C C . GLY A 1 110 ? -14.491 -0.425 5.771 1.00 95.25 110 GLY A C 1
ATOM 849 O O . GLY A 1 110 ? -14.175 -0.072 4.639 1.00 95.25 110 GLY A O 1
ATOM 850 N N . ALA A 1 111 ? -13.616 -0.988 6.609 1.00 92.88 111 ALA A N 1
ATOM 851 C CA . ALA A 1 111 ? -12.217 -1.225 6.258 1.00 92.88 111 ALA A CA 1
ATOM 852 C C . ALA A 1 111 ? -12.070 -2.254 5.127 1.00 92.88 111 ALA A C 1
ATOM 854 O O . ALA A 1 111 ? -11.283 -2.051 4.203 1.00 92.88 111 ALA A O 1
ATOM 855 N N . GLU A 1 112 ? -12.847 -3.338 5.160 1.00 93.25 112 GLU A N 1
ATOM 856 C CA . GLU A 1 112 ? -12.861 -4.320 4.078 1.00 93.25 112 GLU A CA 1
ATOM 857 C C . GLU A 1 112 ? -13.444 -3.747 2.787 1.00 93.25 112 GLU A C 1
ATOM 859 O O . GLU A 1 112 ? -12.918 -4.028 1.715 1.00 93.25 112 GLU A O 1
ATOM 864 N N . ALA A 1 113 ? -14.514 -2.951 2.865 1.00 92.75 113 ALA A N 1
ATOM 865 C CA . ALA A 1 113 ? -15.096 -2.290 1.701 1.00 92.75 113 ALA A CA 1
ATOM 866 C C . ALA A 1 113 ? -14.093 -1.329 1.047 1.00 92.75 113 ALA A C 1
ATOM 868 O O . ALA A 1 113 ? -13.859 -1.444 -0.151 1.00 92.75 113 ALA A O 1
ATOM 869 N N . ALA A 1 114 ? -13.429 -0.477 1.836 1.00 91.81 114 ALA A N 1
ATOM 870 C CA . ALA A 1 114 ? -12.390 0.426 1.340 1.00 91.81 114 ALA A CA 1
ATOM 871 C C . ALA A 1 114 ? -11.208 -0.341 0.726 1.00 91.81 114 ALA A C 1
ATOM 873 O O . ALA A 1 114 ? -10.722 0.012 -0.346 1.00 91.81 114 ALA A O 1
ATOM 874 N N . ARG A 1 115 ? -10.774 -1.443 1.360 1.00 88.19 115 ARG A N 1
ATOM 875 C CA . ARG A 1 115 ? -9.724 -2.307 0.801 1.00 88.19 115 ARG A CA 1
ATOM 876 C C . ARG A 1 115 ? -10.154 -2.908 -0.538 1.00 88.19 115 ARG A C 1
ATOM 878 O O . ARG A 1 115 ? -9.378 -2.861 -1.484 1.00 88.19 115 ARG A O 1
ATOM 885 N N . ARG A 1 116 ? -11.378 -3.445 -0.627 1.00 88.50 116 ARG A N 1
ATOM 886 C CA . ARG A 1 116 ? -11.931 -3.998 -1.875 1.00 88.50 116 ARG A CA 1
ATOM 887 C C . ARG A 1 116 ? -12.022 -2.939 -2.966 1.00 88.50 116 ARG A C 1
ATOM 889 O O . ARG A 1 116 ? -11.693 -3.250 -4.101 1.00 88.50 116 ARG A O 1
ATOM 896 N N . GLU A 1 117 ? -12.438 -1.721 -2.635 1.00 91.44 117 GLU A N 1
ATOM 897 C CA . GLU A 1 117 ? -12.533 -0.610 -3.584 1.00 91.44 117 GLU A CA 1
ATOM 898 C C . GLU A 1 117 ? -11.160 -0.267 -4.164 1.00 91.44 117 GLU A C 1
ATOM 900 O O . GLU A 1 117 ? -10.988 -0.337 -5.376 1.00 91.44 117 GLU A O 1
ATOM 905 N N . THR A 1 118 ? -10.148 -0.041 -3.319 1.00 88.50 118 THR A N 1
ATOM 906 C CA . THR A 1 118 ? -8.775 0.218 -3.785 1.00 88.50 118 THR A CA 1
ATOM 907 C C . THR A 1 118 ? -8.220 -0.941 -4.618 1.00 88.50 118 THR A C 1
ATOM 909 O O . THR A 1 118 ? -7.606 -0.719 -5.662 1.00 88.50 118 THR A O 1
ATOM 912 N N . THR A 1 119 ? -8.442 -2.190 -4.193 1.00 88.62 119 THR A N 1
ATOM 913 C CA . THR A 1 119 ? -8.022 -3.368 -4.965 1.00 88.62 119 THR A CA 1
ATOM 914 C C . THR A 1 119 ? -8.733 -3.429 -6.318 1.00 88.62 119 THR A C 1
ATOM 916 O O . THR A 1 119 ? -8.083 -3.677 -7.329 1.00 88.62 119 THR A O 1
ATOM 919 N N . MET A 1 120 ? -10.037 -3.151 -6.367 1.00 90.00 120 MET A N 1
ATOM 920 C CA . MET A 1 120 ? -10.831 -3.171 -7.596 1.00 90.00 120 MET A CA 1
ATOM 921 C C . MET A 1 120 ? -10.445 -2.038 -8.553 1.00 90.00 120 MET A C 1
ATOM 923 O O . MET A 1 120 ? -10.352 -2.261 -9.758 1.00 90.00 120 MET A O 1
ATOM 927 N N . GLU A 1 121 ? -10.183 -0.836 -8.037 1.00 93.00 121 GLU A N 1
ATOM 928 C CA . GLU A 1 121 ? -9.671 0.293 -8.820 1.00 93.00 121 GLU A CA 1
ATOM 929 C C . GLU A 1 121 ? -8.328 -0.055 -9.465 1.00 93.00 121 GLU A C 1
ATOM 931 O O . GLU A 1 121 ? -8.149 0.119 -10.674 1.00 93.00 121 GLU A O 1
ATOM 936 N N . MET A 1 122 ? -7.404 -0.609 -8.676 1.00 90.00 122 MET A N 1
ATOM 937 C CA . MET A 1 122 ? -6.091 -1.029 -9.157 1.00 90.00 122 MET A CA 1
ATOM 938 C C . MET A 1 122 ? -6.197 -2.162 -10.184 1.00 90.00 122 MET A C 1
ATOM 940 O O . MET A 1 122 ? -5.522 -2.120 -11.214 1.00 90.00 122 MET A O 1
ATOM 944 N N . LEU A 1 123 ? -7.071 -3.142 -9.941 1.00 91.94 123 LEU A N 1
ATOM 945 C CA . LEU A 1 123 ? -7.358 -4.239 -10.862 1.00 91.94 123 LEU A CA 1
ATOM 946 C C . LEU A 1 123 ? -7.905 -3.723 -12.194 1.00 91.94 123 LEU A C 1
ATOM 948 O O . LEU A 1 123 ? -7.384 -4.076 -13.249 1.00 91.94 123 LEU A O 1
ATOM 952 N N . ASN A 1 124 ? -8.920 -2.859 -12.156 1.00 93.00 124 ASN A N 1
ATOM 953 C CA . ASN A 1 124 ? -9.531 -2.295 -13.356 1.00 93.00 124 ASN A CA 1
ATOM 954 C C . ASN A 1 124 ? -8.506 -1.495 -14.174 1.00 93.00 124 ASN A C 1
ATOM 956 O O . ASN A 1 124 ? -8.381 -1.692 -15.383 1.00 93.00 124 ASN A O 1
ATOM 960 N N . ALA A 1 125 ? -7.701 -0.660 -13.509 1.00 93.25 125 ALA A N 1
ATOM 961 C CA . ALA A 1 125 ? -6.619 0.072 -14.159 1.00 93.25 125 ALA A CA 1
ATOM 962 C C . ALA A 1 125 ? -5.591 -0.874 -14.807 1.00 93.25 125 ALA A C 1
ATOM 964 O O . ALA A 1 125 ? -5.170 -0.643 -15.940 1.00 93.25 125 ALA A O 1
ATOM 965 N N . ALA A 1 126 ? -5.215 -1.960 -14.126 1.00 91.81 126 ALA A N 1
ATOM 966 C CA . ALA A 1 126 ? -4.258 -2.940 -14.632 1.00 91.81 126 ALA A CA 1
ATOM 967 C C . ALA A 1 126 ? -4.788 -3.736 -15.835 1.00 91.81 126 ALA A C 1
ATOM 969 O O . ALA A 1 126 ? -4.048 -3.950 -16.798 1.00 91.81 126 ALA A O 1
ATOM 970 N N . VAL A 1 127 ? -6.060 -4.147 -15.811 1.00 92.06 127 VAL A N 1
ATOM 971 C CA . VAL A 1 127 ? -6.715 -4.836 -16.934 1.00 92.06 127 VAL A CA 1
ATOM 972 C C . VAL A 1 127 ? -6.771 -3.919 -18.152 1.00 92.06 127 VAL A C 1
ATOM 974 O O . VAL A 1 127 ? -6.255 -4.284 -19.208 1.00 92.06 127 VAL A O 1
ATOM 977 N N . GLN A 1 128 ? -7.282 -2.694 -17.990 1.00 93.00 128 GLN A N 1
ATOM 978 C CA . GLN A 1 128 ? -7.337 -1.709 -19.076 1.00 93.00 128 GLN A CA 1
ATOM 979 C C . GLN A 1 128 ? -5.945 -1.402 -19.639 1.00 93.00 128 GLN A C 1
ATOM 981 O O . GLN A 1 128 ? -5.767 -1.274 -20.853 1.00 93.00 128 GLN A O 1
ATOM 986 N N . TYR A 1 129 ? -4.937 -1.303 -18.767 1.00 92.06 129 TYR A N 1
ATOM 987 C CA . TYR A 1 129 ? -3.551 -1.095 -19.168 1.00 92.06 129 TYR A CA 1
ATOM 988 C C . TYR A 1 129 ? -3.029 -2.244 -20.034 1.00 92.06 129 TYR A C 1
ATOM 990 O O . TYR A 1 129 ? -2.489 -2.000 -21.118 1.00 92.06 129 TYR A O 1
ATOM 998 N N . LYS A 1 130 ? -3.216 -3.493 -19.585 1.00 89.94 130 LYS A N 1
ATOM 999 C CA . LYS A 1 130 ? -2.817 -4.688 -20.334 1.00 89.94 130 LYS A 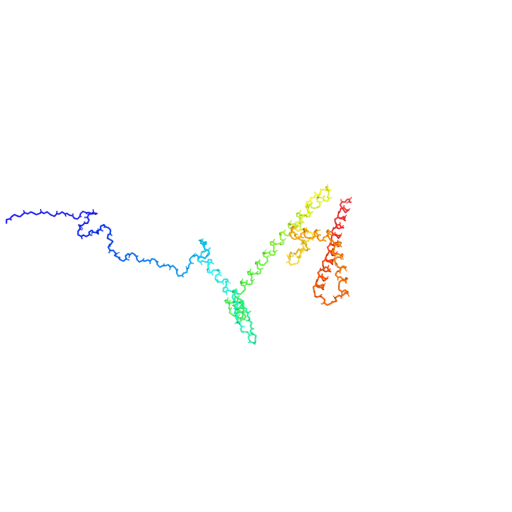CA 1
ATOM 1000 C C . LYS A 1 130 ? -3.510 -4.765 -21.682 1.00 89.94 130 LYS A C 1
ATOM 1002 O O . LYS A 1 130 ? -2.830 -4.936 -22.687 1.00 89.94 130 LYS A O 1
ATOM 1007 N N . GLU A 1 131 ? -4.831 -4.622 -21.718 1.00 89.62 131 GLU A N 1
ATOM 1008 C CA . GLU A 1 131 ? -5.610 -4.686 -22.956 1.00 89.62 131 GLU A CA 1
ATOM 1009 C C . GLU A 1 131 ? -5.129 -3.641 -23.964 1.00 89.62 131 GLU A C 1
ATOM 1011 O O . GLU A 1 131 ? -4.768 -3.981 -25.093 1.00 89.62 131 GLU A O 1
ATOM 1016 N N . ARG A 1 132 ? -5.013 -2.380 -23.526 1.00 89.81 132 ARG A N 1
ATOM 1017 C CA . ARG A 1 132 ? -4.537 -1.280 -24.369 1.00 89.81 132 ARG A CA 1
ATOM 1018 C C . ARG A 1 132 ? -3.157 -1.571 -24.953 1.00 89.81 132 ARG A C 1
ATOM 1020 O O . ARG A 1 132 ? -2.958 -1.427 -26.160 1.00 89.81 132 ARG A O 1
ATOM 1027 N N . TRP A 1 133 ? -2.193 -1.955 -24.118 1.00 88.38 133 TRP A N 1
ATOM 1028 C CA . TRP A 1 133 ? -0.821 -2.157 -24.578 1.00 88.38 133 TRP A CA 1
ATOM 1029 C C . TRP A 1 133 ? -0.634 -3.445 -25.369 1.00 88.38 133 TRP A C 1
ATOM 1031 O O . TRP A 1 133 ? 0.142 -3.439 -26.322 1.00 88.38 133 TRP A O 1
ATOM 1041 N N . HIS A 1 134 ? -1.370 -4.515 -25.067 1.00 84.25 134 HIS A N 1
ATOM 1042 C CA . HIS A 1 134 ? -1.364 -5.713 -25.902 1.00 84.25 134 HIS A CA 1
ATOM 1043 C C . HIS A 1 134 ? -1.857 -5.415 -27.318 1.00 84.25 134 HIS A C 1
ATOM 1045 O O . HIS A 1 134 ? -1.223 -5.867 -28.269 1.00 84.25 134 HIS A O 1
ATOM 1051 N N . CYS A 1 135 ? -2.914 -4.610 -27.478 1.00 85.31 135 CYS A N 1
ATOM 1052 C CA . CYS A 1 135 ? -3.369 -4.170 -28.798 1.00 85.31 135 CYS A CA 1
ATOM 1053 C C . CYS A 1 135 ? -2.294 -3.354 -29.532 1.00 85.31 135 CYS A C 1
ATOM 1055 O O . CYS A 1 135 ? -1.975 -3.653 -30.681 1.00 85.31 135 CYS A O 1
ATOM 1057 N N . VAL A 1 136 ? -1.686 -2.364 -28.867 1.00 85.94 136 VAL A N 1
ATOM 1058 C CA . VAL A 1 136 ? -0.644 -1.508 -29.470 1.00 85.94 136 VAL A CA 1
ATOM 1059 C C . VAL A 1 136 ? 0.595 -2.314 -29.871 1.00 85.94 136 VAL A C 1
ATOM 1061 O O . VAL A 1 136 ? 1.132 -2.117 -30.959 1.00 85.94 136 VAL A O 1
ATOM 1064 N N . LEU A 1 137 ? 1.066 -3.219 -29.010 1.00 84.00 137 LEU A N 1
ATOM 1065 C CA . LEU A 1 137 ? 2.246 -4.038 -29.288 1.00 84.00 137 LEU A CA 1
ATOM 1066 C C . LEU A 1 137 ? 1.973 -5.074 -30.384 1.00 84.00 137 LEU A C 1
ATOM 1068 O O . LEU A 1 137 ? 2.843 -5.302 -31.222 1.00 84.00 137 LEU A O 1
ATOM 1072 N N . ALA A 1 138 ? 0.770 -5.657 -30.425 1.00 82.56 138 ALA A N 1
ATOM 1073 C CA . ALA A 1 138 ? 0.366 -6.556 -31.504 1.00 82.56 138 ALA A CA 1
ATOM 1074 C C . ALA A 1 138 ? 0.319 -5.832 -32.859 1.00 82.56 138 ALA A C 1
ATOM 1076 O O . ALA A 1 138 ? 0.790 -6.369 -33.861 1.00 82.56 138 ALA A O 1
ATOM 1077 N N . GLU A 1 139 ? -0.183 -4.595 -32.888 1.00 81.94 139 GLU A N 1
ATOM 1078 C CA . GLU A 1 139 ? -0.212 -3.782 -34.105 1.00 81.94 139 GLU A CA 1
ATOM 1079 C C . GLU A 1 139 ? 1.197 -3.402 -34.576 1.00 81.94 139 GLU A C 1
ATOM 1081 O O . GLU A 1 139 ? 1.518 -3.517 -35.760 1.00 81.94 139 GLU A O 1
ATOM 1086 N N . ARG A 1 140 ? 2.087 -3.026 -33.649 1.00 83.62 140 ARG A N 1
ATOM 1087 C CA . ARG A 1 140 ? 3.506 -2.775 -33.956 1.00 83.62 140 ARG A CA 1
ATOM 1088 C C . ARG A 1 140 ? 4.202 -4.018 -34.504 1.00 83.62 140 ARG A C 1
ATOM 1090 O O . ARG A 1 140 ? 4.949 -3.916 -35.472 1.00 83.62 140 ARG A O 1
ATOM 1097 N N . ALA A 1 141 ? 3.922 -5.191 -33.934 1.00 80.06 141 ALA A N 1
ATOM 1098 C CA . ALA A 1 141 ? 4.468 -6.456 -34.417 1.00 80.06 141 ALA A CA 1
ATOM 1099 C C . ALA A 1 141 ? 3.984 -6.800 -35.838 1.00 80.06 141 ALA A C 1
ATOM 1101 O O . ALA A 1 141 ? 4.757 -7.351 -36.618 1.00 80.06 141 ALA A O 1
ATOM 1102 N N . ARG A 1 142 ? 2.738 -6.449 -36.191 1.00 78.25 142 ARG A N 1
ATOM 1103 C CA . ARG A 1 142 ? 2.183 -6.638 -37.544 1.00 78.25 142 ARG A CA 1
ATOM 1104 C C . ARG A 1 142 ? 2.737 -5.660 -38.575 1.00 78.25 142 ARG A C 1
ATOM 1106 O O . ARG A 1 142 ? 3.004 -6.054 -39.704 1.00 78.25 142 ARG A O 1
ATOM 1113 N N . THR A 1 143 ? 2.883 -4.396 -38.198 1.00 79.88 143 THR A N 1
ATOM 1114 C CA . THR A 1 143 ? 3.274 -3.304 -39.108 1.00 79.88 143 THR A CA 1
ATOM 1115 C C . THR A 1 143 ? 4.784 -3.088 -39.192 1.00 79.88 143 THR A C 1
ATOM 1117 O O . THR A 1 143 ? 5.250 -2.365 -40.069 1.00 79.88 143 THR A O 1
ATOM 1120 N N . GLY A 1 144 ? 5.560 -3.692 -38.286 1.00 77.56 144 GLY A N 1
ATOM 1121 C CA . GLY A 1 144 ? 7.005 -3.480 -38.180 1.00 77.56 144 GLY A CA 1
ATOM 1122 C C . GLY A 1 144 ? 7.384 -2.098 -37.635 1.00 77.56 144 GLY A C 1
ATOM 1123 O O . GLY A 1 144 ? 8.532 -1.680 -37.765 1.00 77.56 144 GLY A O 1
ATOM 1124 N N . ALA A 1 145 ? 6.434 -1.366 -37.047 1.00 75.31 145 ALA A N 1
ATOM 1125 C CA . ALA A 1 145 ? 6.671 -0.031 -36.517 1.00 75.31 145 ALA A CA 1
ATOM 1126 C C . ALA A 1 145 ? 7.424 -0.081 -35.175 1.00 75.31 145 ALA A C 1
ATOM 1128 O O . ALA A 1 145 ? 6.947 -0.658 -34.194 1.00 75.31 145 ALA A O 1
ATOM 1129 N N . THR A 1 146 ? 8.575 0.590 -35.104 1.00 73.75 146 THR A N 1
ATOM 1130 C CA . THR A 1 146 ? 9.332 0.771 -33.856 1.00 73.75 146 THR A CA 1
ATOM 1131 C C . THR A 1 146 ? 8.794 1.973 -33.080 1.00 73.75 146 THR A C 1
ATOM 1133 O O . THR A 1 146 ? 8.619 3.055 -33.636 1.00 73.75 146 THR A O 1
ATOM 1136 N N . GLY A 1 147 ? 8.549 1.808 -31.780 1.00 73.62 147 GLY A N 1
ATOM 1137 C CA . GLY A 1 147 ? 8.106 2.885 -30.892 1.00 73.62 147 GLY A CA 1
ATOM 1138 C C . GLY A 1 147 ? 8.587 2.674 -29.456 1.00 73.62 147 GLY A C 1
ATOM 1139 O O . GLY A 1 147 ? 9.093 1.594 -29.145 1.00 73.62 147 GLY A O 1
ATOM 1140 N N . PRO A 1 148 ? 8.419 3.671 -28.567 1.00 76.38 148 PRO A N 1
ATOM 1141 C CA . PRO A 1 148 ? 8.854 3.557 -27.179 1.00 76.38 148 PRO A CA 1
ATOM 1142 C C . PRO A 1 148 ? 8.123 2.398 -26.496 1.00 76.38 148 PRO A C 1
ATOM 1144 O O . PRO A 1 148 ? 6.902 2.250 -26.635 1.00 76.38 148 PRO A O 1
ATOM 1147 N N . GLU A 1 149 ? 8.879 1.544 -25.809 1.00 77.12 149 GLU A N 1
ATOM 1148 C CA . GLU A 1 149 ? 8.320 0.433 -25.034 1.00 77.12 149 GLU A CA 1
ATOM 1149 C C . GLU A 1 149 ? 7.637 0.999 -23.779 1.00 77.12 149 GLU A C 1
ATOM 1151 O O . GLU A 1 149 ? 8.222 1.873 -23.128 1.00 77.12 149 GLU A O 1
ATOM 1156 N N . PRO A 1 150 ? 6.427 0.536 -23.437 1.00 83.62 150 PRO A N 1
ATOM 1157 C CA . PRO A 1 150 ? 5.726 0.986 -22.243 1.00 83.62 150 PRO A CA 1
ATOM 1158 C C . PRO A 1 150 ? 6.477 0.664 -20.953 1.00 83.62 150 PRO A C 1
ATOM 1160 O O . PRO A 1 150 ? 7.101 -0.389 -20.829 1.00 83.62 150 PRO A O 1
ATOM 1163 N N . VAL A 1 151 ? 6.352 1.562 -19.977 1.00 83.31 151 VAL A N 1
ATOM 1164 C CA . VAL A 1 151 ? 6.769 1.340 -18.590 1.00 83.31 151 VAL A CA 1
ATOM 1165 C C . VAL A 1 151 ? 5.535 1.523 -17.701 1.00 83.31 151 VAL A C 1
ATOM 1167 O O . VAL A 1 151 ? 4.913 2.586 -17.772 1.00 83.31 151 VAL A O 1
ATOM 1170 N N . PRO A 1 152 ? 5.131 0.518 -16.906 1.00 85.75 152 PRO A N 1
ATOM 1171 C CA . PRO A 1 152 ? 5.628 -0.867 -16.890 1.00 85.75 152 PRO A CA 1
ATOM 1172 C C . PRO A 1 152 ? 5.269 -1.660 -18.164 1.00 85.75 152 PRO A C 1
ATOM 1174 O O . PRO A 1 152 ? 4.254 -1.408 -18.795 1.00 85.75 152 PRO A O 1
ATOM 1177 N N . HIS A 1 153 ? 6.048 -2.671 -18.558 1.00 83.69 153 HIS A N 1
ATOM 1178 C CA . HIS A 1 153 ? 5.641 -3.530 -19.682 1.00 83.69 153 HIS A CA 1
ATOM 1179 C C . HIS A 1 153 ? 4.372 -4.335 -19.305 1.00 83.69 153 HIS A C 1
ATOM 1181 O O . HIS A 1 153 ? 4.291 -4.817 -18.174 1.00 83.69 153 HIS A O 1
ATOM 1187 N N . PRO A 1 154 ? 3.382 -4.544 -20.203 1.00 84.25 154 PRO A N 1
ATOM 1188 C CA . PRO A 1 154 ? 2.131 -5.235 -19.856 1.00 84.25 154 PRO A CA 1
ATOM 1189 C C . PRO A 1 154 ? 2.331 -6.656 -19.305 1.00 84.25 154 PRO A C 1
ATOM 1191 O O . PRO A 1 154 ? 1.612 -7.057 -18.394 1.00 84.25 154 PRO A O 1
ATOM 1194 N N . ASP A 1 155 ? 3.331 -7.398 -19.793 1.00 82.88 155 ASP A N 1
ATOM 1195 C CA . ASP A 1 155 ? 3.671 -8.735 -19.264 1.00 82.88 155 ASP A CA 1
ATOM 1196 C C . ASP A 1 155 ? 4.284 -8.706 -17.854 1.00 82.88 155 ASP A C 1
ATOM 1198 O O . ASP A 1 155 ? 4.261 -9.721 -17.159 1.00 82.88 155 ASP A O 1
ATOM 1202 N N . ASP A 1 156 ? 4.813 -7.558 -17.425 1.00 84.88 156 ASP A N 1
ATOM 1203 C CA . ASP A 1 156 ? 5.387 -7.386 -16.088 1.00 84.88 156 ASP A CA 1
ATOM 1204 C C . ASP A 1 156 ? 4.313 -7.002 -15.058 1.00 84.88 156 ASP A C 1
ATOM 1206 O O . ASP A 1 156 ? 4.575 -6.999 -13.856 1.00 84.88 156 ASP A O 1
ATOM 1210 N N . VAL A 1 157 ? 3.089 -6.717 -15.510 1.00 88.00 157 VAL A N 1
ATOM 1211 C CA . VAL A 1 157 ? 1.914 -6.581 -14.651 1.00 88.00 157 VAL A CA 1
ATOM 1212 C C . VAL A 1 157 ? 1.361 -7.986 -14.404 1.00 88.00 157 VAL A C 1
ATOM 1214 O O . VAL A 1 157 ? 0.898 -8.657 -15.321 1.00 88.00 157 VAL A O 1
ATOM 1217 N N . ILE A 1 158 ? 1.390 -8.470 -13.171 1.00 86.69 158 ILE A N 1
ATOM 1218 C CA . ILE A 1 158 ? 0.846 -9.772 -12.774 1.00 86.69 158 ILE A CA 1
ATOM 1219 C C . ILE A 1 158 ? -0.474 -9.519 -12.058 1.00 86.69 158 ILE A C 1
ATOM 1221 O O . ILE A 1 158 ? -0.528 -8.738 -11.114 1.00 86.69 158 ILE A O 1
ATOM 1225 N N . ILE A 1 159 ? -1.533 -10.165 -12.536 1.00 89.56 159 ILE A N 1
ATOM 1226 C CA . ILE A 1 159 ? -2.866 -10.082 -11.945 1.00 89.56 159 ILE A CA 1
ATOM 1227 C C . ILE A 1 159 ? -3.171 -11.467 -11.391 1.00 89.56 159 ILE A C 1
ATOM 1229 O O . ILE A 1 159 ? -3.123 -12.438 -12.146 1.00 89.56 159 ILE A O 1
ATOM 1233 N N . ASP A 1 160 ? -3.430 -11.543 -10.092 1.00 88.12 160 ASP A N 1
ATOM 1234 C CA . ASP A 1 160 ? -3.994 -12.727 -9.453 1.00 88.12 160 ASP A CA 1
ATOM 1235 C C . ASP A 1 160 ? -5.511 -12.717 -9.688 1.00 88.12 160 ASP A C 1
ATOM 1237 O O . ASP A 1 160 ? -6.209 -11.773 -9.318 1.00 88.12 160 ASP A O 1
ATOM 1241 N N . ASP A 1 161 ? -6.008 -13.741 -10.370 1.00 80.19 161 ASP A N 1
ATOM 1242 C CA . ASP A 1 161 ? -7.402 -13.884 -10.784 1.00 80.19 161 ASP A CA 1
ATOM 1243 C C . ASP A 1 161 ? -8.345 -14.236 -9.627 1.00 80.19 161 ASP A C 1
ATOM 1245 O O . ASP A 1 161 ? -9.536 -13.931 -9.691 1.00 80.19 161 ASP A O 1
ATOM 1249 N N . ILE A 1 162 ? -7.820 -14.835 -8.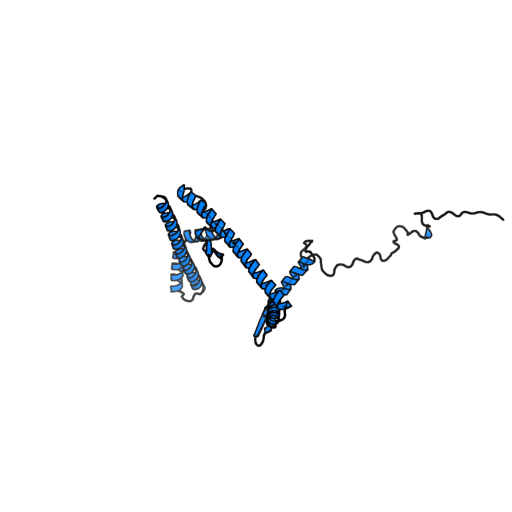558 1.00 82.75 162 ILE A N 1
ATOM 1250 C CA . ILE A 1 162 ? -8.592 -15.233 -7.379 1.00 82.75 162 ILE A CA 1
ATOM 1251 C C . ILE A 1 162 ? -8.696 -14.065 -6.402 1.00 82.75 162 ILE A C 1
ATOM 1253 O O . ILE A 1 162 ? -9.772 -13.791 -5.866 1.00 82.75 162 ILE A O 1
ATOM 1257 N N . THR A 1 163 ? -7.580 -13.385 -6.137 1.00 83.62 163 THR A N 1
ATOM 1258 C CA . THR A 1 163 ? -7.534 -12.314 -5.130 1.00 83.62 163 THR A CA 1
ATOM 1259 C C . THR A 1 163 ? -7.796 -10.926 -5.709 1.00 83.62 163 THR A C 1
ATOM 1261 O O . THR A 1 163 ? -8.140 -10.010 -4.961 1.00 83.62 163 THR A O 1
ATOM 1264 N N . GLY A 1 164 ? -7.646 -10.753 -7.026 1.00 84.12 164 GLY A N 1
ATOM 1265 C CA . GLY A 1 164 ? -7.678 -9.447 -7.683 1.00 84.12 164 GLY A CA 1
ATOM 1266 C C . GLY A 1 164 ? -6.452 -8.582 -7.372 1.00 84.12 164 GLY A C 1
ATOM 1267 O O . GLY A 1 164 ? -6.434 -7.401 -7.720 1.00 84.12 164 GLY A O 1
ATOM 1268 N N . GLU A 1 165 ? -5.430 -9.130 -6.703 1.00 88.38 165 GLU A N 1
ATOM 1269 C CA . GLU A 1 165 ? -4.206 -8.398 -6.388 1.00 88.38 165 GLU A CA 1
ATOM 1270 C C . GLU A 1 165 ? -3.357 -8.182 -7.646 1.00 88.38 165 GLU A C 1
ATOM 1272 O O . GLU A 1 165 ? -3.076 -9.105 -8.416 1.00 88.38 165 GLU A O 1
ATOM 1277 N N . VAL A 1 166 ? -2.894 -6.944 -7.824 1.00 89.88 166 VAL A N 1
ATOM 1278 C CA . VAL A 1 166 ? -1.996 -6.558 -8.913 1.00 89.88 166 VAL A CA 1
ATOM 1279 C C . VAL A 1 166 ? -0.581 -6.404 -8.369 1.00 89.88 166 VAL A C 1
ATOM 1281 O O . VAL A 1 166 ? -0.337 -5.644 -7.432 1.00 89.88 166 VAL A O 1
ATOM 1284 N N . ARG A 1 167 ? 0.371 -7.109 -8.979 1.00 88.81 167 ARG A N 1
ATOM 1285 C CA . ARG A 1 167 ? 1.803 -7.042 -8.663 1.00 88.81 167 ARG A CA 1
ATOM 1286 C C . ARG A 1 167 ? 2.588 -6.626 -9.898 1.00 88.81 167 ARG A C 1
ATOM 1288 O O . ARG A 1 167 ? 2.210 -6.956 -11.015 1.00 88.81 167 ARG A O 1
ATOM 1295 N N . PHE A 1 168 ? 3.708 -5.943 -9.699 1.00 87.44 168 PHE A N 1
ATOM 1296 C CA . PHE A 1 168 ? 4.604 -5.545 -10.784 1.00 87.44 168 PHE A CA 1
ATOM 1297 C C . PHE A 1 168 ? 5.929 -6.292 -10.638 1.00 87.44 168 PHE A C 1
ATOM 1299 O O . PHE A 1 168 ? 6.610 -6.160 -9.625 1.00 87.44 168 PHE A O 1
ATOM 1306 N N . ALA A 1 169 ? 6.281 -7.099 -11.637 1.00 82.56 169 ALA A N 1
ATOM 1307 C CA . ALA A 1 169 ? 7.530 -7.858 -11.692 1.00 82.56 169 ALA A CA 1
ATOM 1308 C C . ALA A 1 169 ? 8.662 -7.113 -12.424 1.00 82.56 169 ALA A C 1
ATOM 1310 O O . ALA A 1 169 ? 9.766 -7.644 -12.538 1.00 82.56 169 ALA A O 1
ATOM 1311 N N . GLY A 1 170 ? 8.383 -5.904 -12.919 1.00 82.00 170 GLY A N 1
ATOM 1312 C CA . GLY A 1 170 ? 9.289 -5.078 -13.714 1.00 82.00 170 GLY A CA 1
ATOM 1313 C C . GLY A 1 170 ? 9.306 -3.614 -13.262 1.00 82.00 170 GLY A C 1
ATOM 1314 O O . GLY A 1 170 ? 8.662 -3.263 -12.269 1.00 82.00 170 GLY A O 1
ATOM 1315 N N . PRO A 1 171 ? 10.059 -2.750 -13.965 1.00 86.44 171 PRO A N 1
ATOM 1316 C CA . PRO A 1 171 ? 10.178 -1.342 -13.613 1.00 86.44 171 PRO A CA 1
ATOM 1317 C C . PRO A 1 171 ? 8.828 -0.638 -13.763 1.00 86.44 171 PRO A C 1
ATOM 1319 O O . PRO A 1 171 ? 8.162 -0.762 -14.788 1.00 86.44 171 PRO A O 1
ATOM 1322 N N . ILE A 1 172 ? 8.440 0.116 -12.738 1.00 85.00 172 ILE A N 1
ATOM 1323 C CA . ILE A 1 172 ? 7.200 0.908 -12.727 1.00 85.00 172 ILE A CA 1
ATOM 1324 C C . ILE A 1 172 ? 7.493 2.334 -13.211 1.00 85.00 172 ILE A C 1
ATOM 1326 O O . ILE A 1 172 ? 6.630 2.984 -13.793 1.00 85.00 172 ILE A O 1
ATOM 1330 N N . MET A 1 173 ? 8.731 2.795 -13.006 1.00 85.62 173 MET A N 1
ATOM 1331 C CA . MET A 1 173 ? 9.208 4.126 -13.380 1.00 85.62 173 MET A CA 1
ATOM 1332 C C . MET A 1 173 ? 10.267 4.061 -14.482 1.00 85.62 173 MET A C 1
ATOM 1334 O O . MET A 1 173 ? 11.042 3.105 -14.570 1.00 85.62 173 MET A O 1
ATOM 1338 N N . GLU A 1 174 ? 10.356 5.120 -15.286 1.00 81.56 174 GLU A N 1
ATOM 1339 C CA . GLU A 1 174 ? 11.373 5.240 -16.338 1.00 81.56 174 GLU A CA 1
ATOM 1340 C C . GLU A 1 174 ? 12.798 5.230 -15.773 1.00 81.56 174 GLU A C 1
ATOM 1342 O O . GLU A 1 174 ? 13.669 4.574 -16.334 1.00 81.56 174 GLU A O 1
ATOM 1347 N N . GLU A 1 175 ? 13.030 5.867 -14.624 1.00 83.75 175 GLU A N 1
ATOM 1348 C CA . GLU A 1 175 ? 14.332 5.865 -13.942 1.00 83.75 175 GLU A CA 1
ATOM 1349 C C . GLU A 1 175 ? 14.782 4.449 -13.565 1.00 83.75 175 GLU A C 1
ATOM 1351 O O . GLU A 1 175 ? 15.936 4.074 -13.763 1.00 83.75 175 GLU A O 1
ATOM 1356 N N . GLN A 1 176 ? 13.850 3.625 -13.073 1.00 82.06 176 GLN A N 1
ATOM 1357 C CA . GLN A 1 176 ? 14.131 2.228 -12.743 1.00 82.06 176 GLN A CA 1
ATOM 1358 C C . GLN A 1 176 ? 14.497 1.444 -13.999 1.00 82.06 176 GLN A C 1
ATOM 1360 O O . GLN A 1 176 ? 15.433 0.647 -13.982 1.00 82.06 176 GLN A O 1
ATOM 1365 N N . ARG A 1 177 ? 13.790 1.689 -15.106 1.00 82.06 177 ARG A N 1
ATOM 1366 C CA . ARG A 1 177 ? 14.111 1.067 -16.388 1.00 82.06 177 ARG A CA 1
ATOM 1367 C C . ARG A 1 177 ? 15.494 1.483 -16.885 1.00 82.06 177 ARG A C 1
ATOM 1369 O O . ARG A 1 177 ? 16.258 0.609 -17.276 1.00 82.06 177 ARG A O 1
ATOM 1376 N N . GLN A 1 178 ? 15.833 2.769 -16.816 1.00 81.38 178 GLN A N 1
ATOM 1377 C CA . GLN A 1 178 ? 17.148 3.280 -17.213 1.00 81.38 178 GLN A CA 1
ATOM 1378 C C . GLN A 1 178 ? 18.268 2.692 -16.351 1.00 81.38 178 GLN A C 1
ATOM 1380 O O . GLN A 1 178 ? 19.301 2.295 -16.881 1.00 81.38 178 GLN A O 1
ATOM 1385 N N . ALA A 1 179 ? 18.055 2.565 -15.039 1.00 80.19 179 ALA A N 1
ATOM 1386 C CA . ALA A 1 179 ? 19.002 1.899 -14.151 1.00 80.19 179 ALA A CA 1
ATOM 1387 C C . ALA A 1 179 ? 19.208 0.429 -14.554 1.00 80.19 179 ALA A C 1
ATOM 1389 O O . ALA A 1 179 ? 20.340 -0.043 -14.618 1.00 80.19 179 ALA A O 1
ATOM 1390 N N . GLN A 1 180 ? 18.132 -0.285 -14.900 1.00 83.12 180 GLN A N 1
ATOM 1391 C CA . GLN A 1 180 ? 18.230 -1.654 -15.410 1.00 83.12 180 GLN A CA 1
ATOM 1392 C C . GLN A 1 180 ? 18.907 -1.722 -16.789 1.00 83.12 180 GLN A C 1
ATOM 1394 O O . GLN A 1 180 ? 19.656 -2.660 -17.049 1.00 83.12 180 GLN A O 1
ATOM 1399 N N . ASP A 1 181 ? 18.642 -0.765 -17.684 1.00 83.75 181 ASP A N 1
ATOM 1400 C CA . ASP A 1 181 ? 19.299 -0.656 -18.994 1.00 83.75 181 ASP A CA 1
ATOM 1401 C C . ASP A 1 181 ? 20.809 -0.432 -18.822 1.00 83.75 181 ASP A C 1
ATOM 1403 O O . ASP A 1 181 ? 21.609 -1.092 -19.485 1.00 83.75 181 ASP A O 1
ATOM 1407 N N . TRP A 1 182 ? 21.199 0.435 -17.886 1.00 84.38 182 TRP A N 1
ATOM 1408 C CA . TRP A 1 182 ? 22.592 0.691 -17.529 1.00 84.38 182 TRP A CA 1
ATOM 1409 C C . TRP A 1 182 ? 23.270 -0.559 -16.957 1.00 84.38 182 TRP A C 1
ATOM 1411 O O . TRP A 1 182 ? 24.316 -0.970 -17.452 1.00 84.38 182 TRP A O 1
ATOM 1421 N N . MET A 1 183 ? 22.633 -1.244 -15.999 1.00 82.25 183 MET A N 1
ATOM 1422 C CA . MET A 1 183 ? 23.150 -2.509 -15.452 1.00 82.25 183 MET A CA 1
ATOM 1423 C C . MET A 1 183 ? 23.353 -3.569 -16.542 1.00 82.25 183 MET A C 1
ATOM 1425 O O . MET A 1 183 ? 24.312 -4.339 -16.502 1.00 82.25 183 MET A O 1
ATOM 1429 N N . ARG A 1 184 ? 22.467 -3.603 -17.545 1.00 82.94 184 ARG A N 1
ATOM 1430 C CA . ARG A 1 184 ? 22.594 -4.496 -18.702 1.00 82.94 184 ARG A CA 1
ATOM 1431 C C . ARG A 1 184 ? 23.769 -4.112 -19.597 1.00 82.94 184 ARG A C 1
ATOM 1433 O O . ARG A 1 184 ? 24.520 -4.996 -20.004 1.00 82.94 184 ARG A O 1
ATOM 1440 N N . ALA A 1 185 ? 23.947 -2.824 -19.881 1.00 87.25 185 ALA A N 1
ATOM 1441 C CA . ALA A 1 185 ? 25.061 -2.333 -20.690 1.00 87.25 185 ALA A CA 1
ATOM 1442 C C . ALA A 1 185 ? 26.424 -2.617 -20.032 1.00 87.25 185 ALA A C 1
ATOM 1444 O O . ALA A 1 185 ? 27.385 -2.951 -20.722 1.00 87.25 185 ALA A O 1
ATOM 1445 N N . ASN A 1 186 ? 26.483 -2.559 -18.700 1.00 86.25 186 ASN A N 1
ATOM 1446 C CA . ASN A 1 186 ? 27.697 -2.736 -17.906 1.00 86.25 186 ASN A CA 1
ATOM 1447 C C . ASN A 1 186 ? 27.846 -4.144 -17.292 1.00 86.25 186 ASN A C 1
ATOM 1449 O O . ASN A 1 186 ? 28.675 -4.345 -16.406 1.00 86.25 186 ASN A O 1
ATOM 1453 N N . TRP A 1 187 ? 27.106 -5.153 -17.779 1.00 83.06 187 TRP A N 1
ATOM 1454 C CA . TRP A 1 187 ? 27.197 -6.543 -17.292 1.00 83.06 187 TRP A CA 1
ATOM 1455 C C . TRP A 1 187 ? 28.646 -7.053 -17.218 1.00 83.06 187 TRP A C 1
ATOM 1457 O O . TRP A 1 187 ? 29.045 -7.671 -16.229 1.00 83.06 187 TRP A O 1
ATOM 1467 N N . LEU A 1 188 ? 29.446 -6.780 -18.256 1.00 86.12 188 LEU A N 1
ATOM 1468 C CA . LEU A 1 188 ? 30.832 -7.243 -18.332 1.00 86.12 188 LEU A CA 1
ATOM 1469 C C . LEU A 1 188 ? 31.692 -6.633 -17.216 1.00 86.12 188 LEU A C 1
ATOM 1471 O O . LEU A 1 188 ? 32.492 -7.339 -16.601 1.00 86.12 188 LEU A O 1
ATOM 1475 N N . ASP A 1 189 ? 31.474 -5.354 -16.916 1.00 88.44 189 ASP A N 1
ATOM 1476 C CA . ASP A 1 189 ? 32.177 -4.633 -15.856 1.00 88.44 189 ASP A CA 1
ATOM 1477 C C . ASP A 1 189 ? 31.801 -5.185 -14.478 1.00 88.44 189 ASP A C 1
ATOM 1479 O O . ASP A 1 189 ? 32.658 -5.318 -13.602 1.00 88.44 189 ASP A O 1
ATOM 1483 N N . HIS A 1 190 ? 30.537 -5.574 -14.281 1.00 84.81 190 HIS A N 1
ATOM 1484 C CA . HIS A 1 190 ? 30.077 -6.211 -13.045 1.00 84.81 190 HIS A CA 1
ATOM 1485 C C . HIS A 1 190 ? 30.716 -7.591 -12.834 1.00 84.81 190 HIS A C 1
ATOM 1487 O O . HIS A 1 190 ? 31.166 -7.895 -11.727 1.00 84.81 190 HIS A O 1
ATOM 1493 N N . VAL A 1 191 ? 30.842 -8.401 -13.892 1.00 87.62 191 VAL A N 1
ATOM 1494 C CA . VAL A 1 191 ? 31.553 -9.692 -13.839 1.00 87.62 191 VAL A CA 1
ATOM 1495 C C . VAL A 1 191 ? 33.041 -9.491 -13.536 1.00 87.62 191 VAL A C 1
ATOM 1497 O O . VAL A 1 191 ? 33.600 -10.181 -12.681 1.00 87.62 191 VAL A O 1
ATOM 1500 N N . GLN A 1 192 ? 33.693 -8.526 -14.189 1.00 90.44 192 GLN A N 1
ATOM 1501 C CA . GLN A 1 192 ? 35.095 -8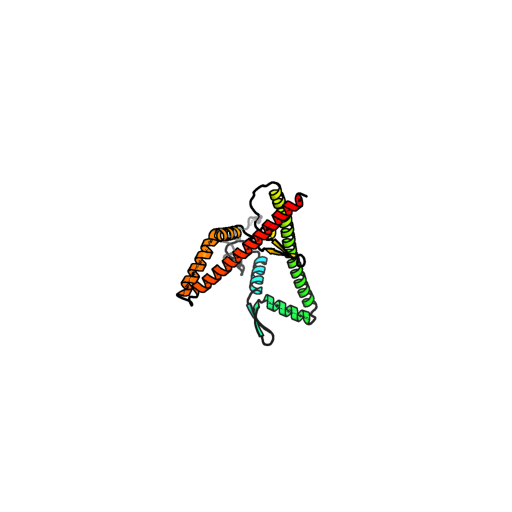.195 -13.912 1.00 90.44 192 GLN A CA 1
ATOM 1502 C C . GLN A 1 192 ? 35.290 -7.693 -12.476 1.00 90.44 192 GLN A C 1
ATOM 1504 O O . GLN A 1 192 ? 36.249 -8.088 -11.811 1.00 90.44 192 GLN A O 1
ATOM 1509 N N . SER A 1 193 ? 34.356 -6.884 -11.972 1.00 87.31 193 SER A N 1
ATOM 1510 C CA . SER A 1 193 ? 34.352 -6.400 -10.590 1.00 87.31 193 SER A CA 1
ATOM 1511 C C . SER A 1 193 ? 34.221 -7.553 -9.600 1.00 87.31 193 SER A C 1
ATOM 1513 O O . SER A 1 193 ? 34.990 -7.612 -8.645 1.00 87.31 193 SER A O 1
ATOM 1515 N N . LEU A 1 194 ? 33.335 -8.524 -9.855 1.00 89.38 194 LEU A N 1
ATOM 1516 C CA . LEU A 1 194 ? 33.198 -9.711 -9.006 1.00 89.38 194 LEU A CA 1
ATOM 1517 C C . LEU A 1 194 ? 34.489 -10.543 -8.986 1.00 89.38 194 LEU A C 1
ATOM 1519 O O . LEU A 1 194 ? 34.929 -10.976 -7.922 1.00 89.38 194 LEU A O 1
ATOM 1523 N N . ASN A 1 195 ? 35.133 -10.729 -10.140 1.00 90.31 195 ASN A N 1
ATOM 1524 C CA . ASN A 1 195 ? 36.416 -11.432 -10.223 1.00 90.31 195 ASN A CA 1
ATOM 1525 C C . ASN A 1 195 ? 37.520 -10.702 -9.447 1.00 90.31 195 ASN A C 1
ATOM 1527 O O . ASN A 1 195 ? 38.302 -11.338 -8.739 1.00 90.31 195 ASN A O 1
ATOM 1531 N N . LYS A 1 196 ? 37.550 -9.368 -9.523 1.00 90.12 196 LYS A N 1
ATOM 1532 C CA . LYS A 1 196 ? 38.483 -8.536 -8.760 1.00 90.12 196 LYS A CA 1
ATOM 1533 C C . LYS A 1 196 ? 38.241 -8.664 -7.255 1.00 90.12 196 LYS A C 1
ATOM 1535 O O . LYS A 1 196 ? 39.192 -8.919 -6.523 1.00 90.12 196 LYS A O 1
ATOM 1540 N N . VAL A 1 197 ? 36.991 -8.582 -6.800 1.00 88.62 197 VAL A N 1
ATOM 1541 C CA . VAL A 1 197 ? 36.636 -8.775 -5.383 1.00 88.62 197 VAL A CA 1
ATOM 1542 C C . VAL A 1 197 ? 37.018 -10.176 -4.904 1.00 88.62 197 VAL A C 1
ATOM 1544 O O . VAL A 1 197 ? 37.632 -10.316 -3.851 1.00 88.62 197 VAL A O 1
ATOM 1547 N N . ASN A 1 198 ? 36.758 -11.213 -5.705 1.00 89.06 198 ASN A N 1
ATOM 1548 C CA . ASN A 1 198 ? 37.180 -12.577 -5.384 1.00 89.06 198 ASN A CA 1
ATOM 1549 C C . ASN A 1 198 ? 38.708 -12.702 -5.262 1.00 89.06 198 ASN A C 1
ATOM 1551 O O . ASN A 1 198 ? 39.176 -13.391 -4.363 1.00 89.06 198 ASN A O 1
ATOM 1555 N N . SER A 1 199 ? 39.489 -12.023 -6.113 1.00 88.06 199 SER A N 1
ATOM 1556 C CA . SER A 1 199 ? 40.956 -11.994 -5.982 1.00 88.06 199 SER A CA 1
ATOM 1557 C C . SER A 1 199 ? 41.439 -11.237 -4.740 1.00 88.06 199 SER A C 1
ATOM 1559 O O . SER A 1 199 ? 42.434 -11.625 -4.141 1.00 88.06 199 SER A O 1
ATOM 1561 N N . MET A 1 200 ? 40.724 -10.193 -4.310 1.00 86.31 200 MET A N 1
ATOM 1562 C CA . MET A 1 200 ? 41.055 -9.441 -3.094 1.00 86.31 200 MET A CA 1
ATOM 1563 C C . MET A 1 200 ? 40.767 -10.260 -1.831 1.00 86.31 200 MET A C 1
ATOM 1565 O O . MET A 1 200 ? 41.599 -10.303 -0.930 1.00 86.31 200 MET A O 1
ATOM 1569 N N . LEU A 1 201 ? 39.649 -10.991 -1.813 1.00 87.12 201 LEU A N 1
ATOM 1570 C CA . LEU A 1 201 ? 39.286 -11.907 -0.726 1.00 87.12 201 LEU A CA 1
ATOM 1571 C C . LEU A 1 201 ? 40.237 -13.109 -0.589 1.00 87.12 201 LEU A C 1
ATOM 1573 O O . LEU A 1 201 ? 40.289 -13.717 0.473 1.00 87.12 201 LEU A O 1
ATOM 1577 N N . GLN A 1 202 ? 41.004 -13.465 -1.629 1.00 86.25 202 GLN A N 1
ATOM 1578 C CA . GLN A 1 202 ? 42.062 -14.481 -1.500 1.00 86.25 202 GLN A CA 1
ATOM 1579 C C . GLN A 1 202 ? 43.227 -14.000 -0.624 1.00 86.25 202 GLN A C 1
ATOM 1581 O O . GLN A 1 202 ? 43.884 -14.820 0.013 1.00 86.25 202 GLN A O 1
ATOM 1586 N N . SER A 1 203 ? 43.476 -12.689 -0.594 1.00 85.00 203 SER A N 1
ATOM 1587 C CA . SER A 1 203 ? 44.536 -12.068 0.208 1.00 85.00 203 SER A CA 1
ATOM 1588 C C . SER A 1 203 ? 44.049 -11.626 1.590 1.00 85.00 203 SER A C 1
ATOM 1590 O O . SER A 1 203 ? 44.831 -11.652 2.535 1.00 85.00 203 SER A O 1
ATOM 1592 N N . ASP A 1 204 ? 42.779 -11.228 1.708 1.00 85.06 204 ASP A N 1
ATOM 1593 C CA . ASP A 1 204 ? 42.151 -10.766 2.954 1.00 85.06 204 ASP A CA 1
ATOM 1594 C C . ASP A 1 204 ? 40.737 -11.372 3.112 1.00 85.06 204 ASP A C 1
ATOM 1596 O O . ASP A 1 204 ? 39.752 -10.774 2.668 1.00 85.06 204 ASP A O 1
ATOM 1600 N N . PRO A 1 205 ? 40.624 -12.591 3.678 1.00 80.38 205 PRO A N 1
ATOM 1601 C CA . PRO A 1 205 ? 39.368 -13.348 3.693 1.00 80.38 205 PRO A CA 1
ATOM 1602 C C . PRO A 1 205 ? 38.272 -12.777 4.601 1.00 80.38 205 PRO A C 1
ATOM 1604 O O . PRO A 1 205 ? 37.094 -13.009 4.332 1.00 80.38 205 PRO A O 1
ATOM 1607 N N . ASP A 1 206 ? 38.646 -12.041 5.651 1.00 87.31 206 ASP A N 1
ATOM 1608 C CA . ASP A 1 206 ? 37.734 -11.598 6.720 1.00 87.31 206 ASP A CA 1
ATOM 1609 C C . ASP A 1 206 ? 37.318 -10.124 6.588 1.00 87.31 206 ASP A C 1
ATOM 1611 O O . ASP A 1 206 ? 36.763 -9.533 7.516 1.00 87.31 206 ASP A O 1
ATOM 1615 N N . ASN A 1 207 ? 37.562 -9.509 5.430 1.00 88.19 207 ASN A N 1
ATOM 1616 C CA . ASN A 1 207 ? 37.174 -8.129 5.187 1.00 88.19 207 ASN A CA 1
ATOM 1617 C C . ASN A 1 207 ? 35.646 -8.001 4.986 1.00 88.19 207 ASN A C 1
ATOM 1619 O O . ASN A 1 207 ? 35.123 -8.474 3.968 1.00 88.19 207 ASN A O 1
ATOM 1623 N N . PRO A 1 208 ? 34.915 -7.332 5.899 1.00 87.44 208 PRO A N 1
ATOM 1624 C CA . PRO A 1 208 ? 33.456 -7.268 5.846 1.00 87.44 208 PRO A CA 1
ATOM 1625 C C . PRO A 1 208 ? 32.944 -6.490 4.626 1.00 87.44 208 PRO A C 1
ATOM 1627 O O . PRO A 1 208 ? 31.955 -6.894 4.020 1.00 87.44 208 PRO A O 1
ATOM 1630 N N . GLU A 1 209 ? 33.644 -5.433 4.200 1.00 87.00 209 GLU A N 1
ATOM 1631 C CA . GLU A 1 209 ? 33.229 -4.616 3.051 1.00 87.00 209 GLU A CA 1
ATOM 1632 C C . GLU A 1 209 ? 33.330 -5.403 1.737 1.00 87.00 209 GLU A C 1
ATOM 1634 O O . GLU A 1 209 ? 32.455 -5.313 0.874 1.00 87.00 209 GLU A O 1
ATOM 1639 N N . LEU A 1 210 ? 34.373 -6.227 1.586 1.00 83.75 210 LEU A N 1
ATOM 1640 C CA . LEU A 1 210 ? 34.551 -7.070 0.400 1.00 83.75 210 LEU A CA 1
ATOM 1641 C C . LEU A 1 210 ? 33.533 -8.214 0.347 1.00 83.75 210 LEU A C 1
ATOM 1643 O O . LEU A 1 210 ? 33.087 -8.579 -0.744 1.00 83.75 210 LEU A O 1
ATOM 1647 N N . LEU A 1 211 ? 33.145 -8.766 1.499 1.00 86.56 211 LEU A N 1
ATOM 1648 C CA . LEU A 1 211 ? 32.098 -9.786 1.591 1.00 86.56 211 LEU A CA 1
ATOM 1649 C C . LEU A 1 211 ? 30.726 -9.209 1.222 1.00 86.56 211 LEU A C 1
ATOM 1651 O O . LEU A 1 211 ? 30.055 -9.763 0.348 1.00 86.56 211 LEU A O 1
ATOM 1655 N N . GLU A 1 212 ? 30.347 -8.063 1.792 1.00 88.50 212 GLU A N 1
ATOM 1656 C CA . GLU A 1 212 ? 29.105 -7.361 1.441 1.00 88.50 212 GLU A CA 1
ATOM 1657 C C . GLU A 1 212 ? 29.073 -6.980 -0.045 1.00 88.50 212 GLU A C 1
ATOM 1659 O O . GLU A 1 212 ? 28.061 -7.156 -0.736 1.00 88.50 212 GLU A O 1
ATOM 1664 N N . TRP A 1 213 ? 30.199 -6.505 -0.581 1.00 86.56 213 TRP A N 1
ATOM 1665 C CA . TRP A 1 213 ? 30.289 -6.128 -1.985 1.00 86.56 213 TRP A CA 1
ATOM 1666 C C . TRP A 1 213 ? 30.201 -7.340 -2.918 1.00 86.56 213 TRP A C 1
ATOM 1668 O O . TRP A 1 213 ? 29.481 -7.292 -3.921 1.00 86.56 213 TRP A O 1
ATOM 1678 N N . LYS A 1 214 ? 30.852 -8.459 -2.570 1.00 90.31 214 LYS A N 1
ATOM 1679 C CA . LYS A 1 214 ? 30.719 -9.737 -3.284 1.00 90.31 214 LYS A CA 1
ATOM 1680 C C . LYS A 1 214 ? 29.273 -10.215 -3.293 1.00 90.31 214 LYS A C 1
ATOM 1682 O O . LYS A 1 214 ? 28.776 -10.597 -4.353 1.00 90.31 214 LYS A O 1
ATOM 1687 N N . GLU A 1 215 ? 28.598 -10.201 -2.146 1.00 90.00 215 GLU A N 1
ATOM 1688 C CA . GLU A 1 215 ? 27.188 -10.584 -2.054 1.00 90.00 215 GLU A CA 1
ATOM 1689 C C . GLU A 1 215 ? 26.314 -9.702 -2.943 1.00 90.00 215 GLU A C 1
ATOM 1691 O O . GLU A 1 215 ? 25.468 -10.207 -3.682 1.00 90.00 215 GLU A O 1
ATOM 1696 N N . THR A 1 216 ? 26.549 -8.392 -2.916 1.00 88.38 216 THR A N 1
ATOM 1697 C CA . THR A 1 216 ? 25.798 -7.421 -3.714 1.00 88.38 216 THR A CA 1
ATOM 1698 C C . THR A 1 216 ? 25.986 -7.664 -5.212 1.00 88.38 216 THR A C 1
ATOM 1700 O O . THR A 1 216 ? 25.003 -7.749 -5.949 1.00 88.38 216 THR A O 1
ATOM 1703 N N . LEU A 1 217 ? 27.231 -7.844 -5.669 1.00 88.06 217 LEU A N 1
ATOM 1704 C CA . LEU A 1 217 ? 27.541 -8.160 -7.067 1.00 88.06 217 LEU A CA 1
ATOM 1705 C C . LEU A 1 217 ? 26.967 -9.516 -7.491 1.00 88.06 217 LEU A C 1
ATOM 1707 O O . LEU A 1 217 ? 26.459 -9.648 -8.601 1.00 88.06 217 LEU A O 1
ATOM 1711 N N . THR A 1 218 ? 26.999 -10.511 -6.604 1.00 90.62 218 THR A N 1
ATOM 1712 C CA . THR A 1 218 ? 26.438 -11.842 -6.872 1.00 90.62 218 THR A CA 1
ATOM 1713 C C . THR A 1 218 ? 24.924 -11.764 -7.058 1.00 90.62 218 THR A C 1
ATOM 1715 O O . THR A 1 218 ? 24.422 -12.210 -8.088 1.00 90.62 218 THR A O 1
ATOM 1718 N N . LYS A 1 219 ? 24.206 -11.119 -6.125 1.00 88.44 219 LYS A N 1
ATOM 1719 C CA . LYS A 1 219 ? 22.753 -10.887 -6.224 1.00 88.44 219 LYS A CA 1
ATOM 1720 C C . LYS A 1 219 ? 22.390 -10.116 -7.494 1.00 88.44 219 LYS A C 1
ATOM 1722 O O . LYS A 1 219 ? 21.410 -10.440 -8.156 1.00 88.44 219 LYS A O 1
ATOM 1727 N N . MET A 1 220 ? 23.189 -9.113 -7.856 1.00 85.50 220 MET A N 1
ATOM 1728 C CA . MET A 1 220 ? 22.981 -8.316 -9.066 1.00 85.50 220 MET A CA 1
ATOM 1729 C C . MET A 1 220 ? 23.137 -9.149 -10.348 1.00 85.50 220 MET A C 1
ATOM 1731 O O . MET A 1 220 ? 22.295 -9.062 -11.241 1.00 85.50 220 MET A O 1
ATOM 1735 N N . LEU A 1 221 ? 24.186 -9.972 -10.447 1.00 88.44 221 LEU A N 1
ATOM 1736 C CA . LEU A 1 221 ? 24.413 -10.839 -11.610 1.00 88.44 221 LEU A CA 1
ATOM 1737 C C . LEU A 1 221 ? 23.365 -11.955 -11.709 1.00 88.44 221 LEU A C 1
ATOM 1739 O O . LEU A 1 221 ? 22.928 -12.293 -12.809 1.00 88.44 221 LEU A O 1
ATOM 1743 N N . GLU A 1 222 ? 22.938 -12.509 -10.575 1.00 88.44 222 GLU A N 1
ATOM 1744 C CA . GLU A 1 222 ? 21.846 -13.482 -10.514 1.00 88.44 222 GLU A CA 1
ATOM 1745 C C . GLU A 1 222 ? 20.533 -12.869 -11.015 1.00 88.44 222 GLU A C 1
ATOM 1747 O O . GLU A 1 222 ? 19.889 -13.430 -11.903 1.00 88.44 222 GLU A O 1
ATOM 1752 N N . TRP A 1 223 ? 20.202 -11.659 -10.557 1.00 87.06 223 TRP A N 1
ATOM 1753 C CA . TRP A 1 223 ? 19.045 -10.916 -11.050 1.00 87.06 223 TRP A CA 1
ATOM 1754 C C . TRP A 1 223 ? 19.121 -10.644 -12.562 1.00 87.06 223 TRP A C 1
ATOM 1756 O O . TRP A 1 223 ? 18.148 -10.886 -13.276 1.00 87.06 223 TRP A O 1
ATOM 1766 N N . LEU A 1 224 ? 20.276 -10.209 -13.085 1.00 85.75 224 LEU A N 1
ATOM 1767 C CA . LEU A 1 224 ? 20.474 -9.980 -14.527 1.00 85.75 224 LEU A CA 1
ATOM 1768 C C . LEU A 1 224 ? 20.287 -11.268 -15.345 1.00 85.75 224 LEU A C 1
ATOM 1770 O O . LEU A 1 224 ? 19.718 -11.238 -16.440 1.00 85.75 224 LEU A O 1
ATOM 1774 N N . ARG A 1 225 ? 20.718 -12.414 -14.807 1.00 83.75 225 ARG A N 1
ATOM 1775 C CA . ARG A 1 225 ? 20.489 -13.723 -15.426 1.00 83.75 225 ARG A CA 1
ATOM 1776 C C . ARG A 1 225 ? 18.997 -14.050 -15.479 1.00 83.75 225 ARG A C 1
ATOM 1778 O O . ARG A 1 225 ? 18.505 -14.425 -16.543 1.00 83.75 225 ARG A O 1
ATOM 1785 N N . GLU A 1 226 ? 18.272 -13.886 -14.378 1.00 83.62 226 GLU A N 1
ATOM 1786 C CA . GLU A 1 226 ? 16.822 -14.109 -14.340 1.00 83.62 226 GLU A CA 1
ATOM 1787 C C . GLU A 1 226 ? 16.052 -13.167 -15.276 1.00 83.62 226 GLU A C 1
ATOM 1789 O O . GLU A 1 226 ? 15.145 -13.612 -15.983 1.00 83.62 226 GLU A O 1
ATOM 1794 N N . ASP A 1 227 ? 16.423 -11.885 -15.328 1.00 81.69 227 ASP A N 1
ATOM 1795 C CA . ASP A 1 227 ? 15.823 -10.901 -16.238 1.00 81.69 227 ASP A CA 1
ATOM 1796 C C . ASP A 1 227 ? 16.045 -11.288 -17.708 1.00 81.69 227 ASP A C 1
ATOM 1798 O O . ASP A 1 227 ? 15.106 -11.279 -18.508 1.00 81.69 227 ASP A O 1
ATOM 1802 N N . SER A 1 228 ? 17.260 -11.728 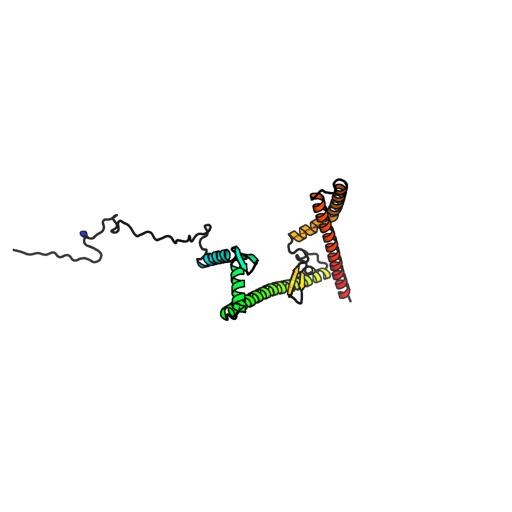-18.061 1.00 80.44 228 SER A N 1
ATOM 1803 C CA . SER A 1 228 ? 17.567 -12.189 -19.421 1.00 80.44 228 SER A CA 1
ATOM 1804 C C . SER A 1 228 ? 16.707 -13.391 -19.839 1.00 80.44 228 SER A C 1
ATOM 1806 O O . SER A 1 228 ? 16.186 -13.418 -20.956 1.00 80.44 228 SER A O 1
ATOM 1808 N N . LEU A 1 229 ? 16.473 -14.343 -18.928 1.00 78.62 229 LEU A N 1
ATOM 1809 C CA . LEU A 1 229 ? 15.606 -15.499 -19.168 1.00 78.62 229 LEU A CA 1
ATOM 1810 C C . LEU A 1 229 ? 14.146 -15.077 -19.364 1.00 78.62 229 LEU A C 1
ATOM 1812 O O . LEU A 1 229 ? 13.486 -15.550 -20.291 1.00 78.62 229 LEU A O 1
ATOM 1816 N N . LYS A 1 230 ? 13.642 -14.157 -18.532 1.00 79.44 230 LYS A N 1
ATOM 1817 C CA . LYS A 1 230 ? 12.279 -13.615 -18.662 1.00 79.44 230 LYS A CA 1
ATOM 1818 C C . LYS A 1 230 ? 12.071 -12.941 -20.018 1.00 79.44 230 LYS A C 1
ATOM 1820 O O . LYS A 1 230 ? 11.046 -13.177 -20.658 1.00 79.44 230 LYS A O 1
ATOM 1825 N N . ARG A 1 231 ? 13.051 -12.164 -20.488 1.00 75.44 231 ARG A N 1
ATOM 1826 C CA . ARG A 1 231 ? 13.026 -11.527 -21.815 1.00 75.44 231 ARG A CA 1
ATOM 1827 C C . ARG A 1 231 ? 13.049 -12.542 -22.948 1.00 75.44 231 ARG A C 1
ATOM 1829 O O . ARG A 1 231 ? 12.216 -12.457 -23.837 1.00 75.44 231 ARG A O 1
ATOM 1836 N N . MET A 1 232 ? 13.916 -13.551 -22.881 1.00 76.12 232 MET A N 1
ATOM 1837 C CA . MET A 1 232 ? 13.931 -14.618 -23.888 1.00 76.12 232 MET A CA 1
ATOM 1838 C C . MET A 1 232 ? 12.578 -15.334 -23.984 1.00 76.12 232 MET A C 1
ATOM 1840 O O . MET A 1 232 ? 12.088 -15.588 -25.083 1.00 76.12 232 MET A O 1
ATOM 1844 N N . ILE A 1 233 ? 11.936 -15.620 -22.846 1.00 77.44 233 ILE A N 1
ATOM 1845 C CA . ILE A 1 233 ? 10.589 -16.210 -22.810 1.00 77.44 233 ILE A CA 1
ATOM 1846 C C . ILE A 1 233 ? 9.553 -15.251 -23.420 1.00 77.44 233 ILE A C 1
ATOM 1848 O O . ILE A 1 233 ? 8.667 -15.694 -24.155 1.00 77.44 233 ILE A O 1
ATOM 1852 N N . ARG A 1 234 ? 9.658 -13.947 -23.138 1.00 71.50 234 ARG A N 1
ATOM 1853 C CA . ARG A 1 234 ? 8.797 -12.897 -23.705 1.00 71.50 234 ARG A CA 1
ATOM 1854 C C . ARG A 1 234 ? 8.921 -12.837 -25.231 1.00 71.50 234 ARG A C 1
ATOM 1856 O O . ARG A 1 234 ? 7.915 -12.968 -25.928 1.00 71.50 234 ARG A O 1
ATOM 1863 N N . ASP A 1 235 ? 10.142 -12.734 -25.745 1.00 70.38 235 ASP A N 1
ATOM 1864 C CA . ASP A 1 235 ? 10.430 -12.663 -27.180 1.00 70.38 235 ASP A CA 1
ATOM 1865 C C . ASP A 1 235 ? 9.995 -13.947 -27.900 1.00 70.38 235 ASP A C 1
ATOM 1867 O O . ASP A 1 235 ? 9.382 -13.895 -28.970 1.00 70.38 235 ASP A O 1
ATOM 1871 N N . ALA A 1 236 ? 10.208 -15.113 -27.279 1.00 71.94 236 ALA A N 1
ATOM 1872 C CA . ALA A 1 236 ? 9.723 -16.389 -27.795 1.00 71.94 236 ALA A CA 1
ATOM 1873 C C . ALA A 1 236 ? 8.186 -16.433 -27.884 1.00 71.94 236 ALA A C 1
ATOM 1875 O O . ALA A 1 236 ? 7.642 -16.883 -28.895 1.00 71.94 236 ALA A O 1
ATOM 1876 N N . ARG A 1 237 ? 7.462 -15.926 -26.874 1.00 65.50 237 ARG A N 1
ATOM 1877 C CA . ARG A 1 237 ? 5.988 -15.834 -26.905 1.00 65.50 237 ARG A CA 1
ATOM 1878 C C . ARG A 1 237 ? 5.488 -14.918 -28.025 1.00 65.50 237 ARG A C 1
ATOM 1880 O O . ARG A 1 237 ? 4.494 -15.252 -28.672 1.00 65.50 237 ARG A O 1
ATOM 1887 N N . LEU A 1 238 ? 6.168 -13.800 -28.280 1.00 60.50 238 LEU A N 1
ATOM 1888 C CA . LEU A 1 238 ? 5.847 -12.896 -29.390 1.00 60.50 238 LEU A CA 1
ATOM 1889 C C . LEU A 1 238 ? 6.114 -13.560 -30.754 1.00 60.50 238 LEU A C 1
ATOM 1891 O O . LEU A 1 238 ? 5.270 -13.497 -31.649 1.00 60.50 238 LEU A O 1
ATOM 1895 N N . GLY A 1 239 ? 7.230 -14.284 -30.892 1.00 57.47 239 GLY A N 1
ATOM 1896 C CA . GLY A 1 239 ? 7.570 -15.030 -32.108 1.00 57.47 239 GLY A CA 1
ATOM 1897 C C . GLY A 1 239 ? 6.612 -16.188 -32.426 1.00 57.47 239 GLY A C 1
ATOM 1898 O O . GLY A 1 239 ? 6.307 -16.434 -33.594 1.00 57.47 239 GLY A O 1
ATOM 1899 N N . VAL A 1 240 ? 6.086 -16.875 -31.405 1.00 53.56 240 VAL A N 1
ATOM 1900 C CA . VAL A 1 240 ? 5.077 -17.940 -31.568 1.00 53.56 240 VAL A CA 1
ATOM 1901 C C . VAL A 1 240 ? 3.723 -17.367 -32.008 1.00 53.56 240 VAL A C 1
ATOM 1903 O O . VAL A 1 240 ? 3.117 -17.910 -32.932 1.00 53.56 240 VAL A O 1
ATOM 1906 N N . LYS A 1 241 ? 3.276 -16.239 -31.430 1.00 49.75 241 LYS A N 1
ATOM 1907 C CA . LYS A 1 241 ? 2.025 -15.559 -31.830 1.00 49.75 241 LYS A CA 1
ATOM 1908 C C . LYS A 1 241 ? 2.050 -15.047 -33.277 1.00 49.75 241 LYS A C 1
ATOM 1910 O O . LYS A 1 241 ? 1.024 -15.081 -33.960 1.00 49.75 241 LYS A O 1
ATOM 1915 N N . ASN A 1 242 ? 3.215 -14.617 -33.766 1.00 48.44 242 ASN A N 1
ATOM 1916 C CA . ASN A 1 242 ? 3.378 -14.197 -35.161 1.00 48.44 242 ASN A CA 1
ATOM 1917 C C . ASN A 1 242 ? 3.274 -15.374 -36.147 1.00 48.44 242 ASN A C 1
ATOM 1919 O O . ASN A 1 242 ? 2.706 -15.204 -37.223 1.00 48.44 242 ASN A O 1
ATOM 1923 N N . LYS A 1 243 ? 3.740 -16.576 -35.777 1.00 48.47 243 LYS A N 1
ATOM 1924 C CA . LYS A 1 243 ? 3.614 -17.783 -36.618 1.00 48.47 243 LYS A CA 1
ATOM 1925 C C . LYS A 1 243 ? 2.198 -18.364 -36.639 1.00 48.47 243 LYS A C 1
ATOM 1927 O O . LYS A 1 243 ? 1.765 -18.842 -37.679 1.00 48.47 243 LYS A O 1
ATOM 1932 N N . SER A 1 244 ? 1.456 -18.300 -35.531 1.00 44.19 244 SER A N 1
ATOM 1933 C CA . SER A 1 244 ? 0.068 -18.789 -35.473 1.00 44.19 244 SER A CA 1
ATOM 1934 C C . SER A 1 244 ? -0.946 -17.879 -36.175 1.00 44.19 244 SER A C 1
ATOM 1936 O O . SER A 1 244 ? -2.070 -18.301 -36.398 1.00 44.19 244 SER A O 1
ATOM 1938 N N . SER A 1 245 ? -0.573 -16.636 -36.498 1.00 43.25 245 SER A N 1
ATOM 1939 C CA . SER A 1 245 ? -1.443 -15.661 -37.180 1.00 43.25 245 SER A CA 1
ATOM 1940 C C . SER A 1 245 ? -1.264 -15.640 -38.708 1.00 43.25 245 SER A C 1
ATOM 1942 O O . SER A 1 245 ? -1.882 -14.809 -39.371 1.00 43.25 245 SER A O 1
ATOM 1944 N N . GLN A 1 246 ? -0.387 -16.494 -39.252 1.00 42.72 246 GLN A N 1
ATOM 1945 C CA . GLN A 1 246 ? -0.121 -16.640 -40.691 1.00 42.72 246 GLN A CA 1
ATOM 1946 C C . GLN A 1 246 ? -0.665 -17.951 -41.293 1.00 42.72 246 GLN A C 1
ATOM 1948 O O . GLN A 1 246 ? -0.469 -18.174 -42.485 1.00 42.72 246 GLN A O 1
ATOM 1953 N N . ASN A 1 247 ? -1.352 -18.781 -40.499 1.00 37.12 247 ASN A N 1
ATOM 1954 C CA . ASN A 1 247 ? -2.076 -19.972 -40.961 1.00 37.12 247 ASN A CA 1
ATOM 1955 C C . ASN A 1 247 ? -3.586 -19.769 -40.858 1.00 37.12 247 ASN A C 1
ATOM 1957 O O . ASN A 1 247 ? -4.018 -19.175 -39.845 1.00 37.12 247 ASN A O 1
#

Radius of gyration: 38.84 Å; chains: 1; bounding box: 88×114×79 Å